Protein 3DHX (pdb70)

Radius of gyration: 16.38 Å; Cα contacts (8 Å, |Δi|>4): 434; chains: 2; bounding box: 29×50×35 Å

Sequence (198 aa):
LDIPEDYQERLQAEPFTDCVPMLRLEFTGQSVDAPLLSETARRFNVNNNIISAQMDYAGGVKFGIMLTEMHGTQQDTQAAIAWLQEHHVKVEVLGYVLELDIPEDYQERLQAEPFTDCVPMLRLEFTGQSVDAPLLSETARRFNVNNNIISAQMDYAGGVKFGIMLTEMHGTQQDTQAAIAWLQEHHVKVEVLGYVLE

B-factor: mean 18.13, std 19.92, range [2.0, 500.0]

Nearest PDB structures (foldseek):
  3dhx-assembly1_B  TM=9.959E-01  e=7.247E-18  Escherichia coli K-12
  6cvl-assembly1_D  TM=9.714E-01  e=2.226E-15  Escherichia coli K-12
  6cvl-assembly1_C  TM=9.713E-01  e=2.972E-15  Escherichia coli K-12
  3tuj-assembly1_C  TM=9.659E-01  e=2.972E-15  Escherichia coli K-12
  2qrr-assembly1_A  TM=9.451E-01  e=3.111E-11  Vibrio parahaemolyticus RIMD 2210633

CATH classification: 3.30.70.260

Secondary structure (DSSP, 8-state):
--S-HHHHHH-BSS--TTEEEEEEEEEEEE-TT--HHHHHHHHS--EEEEEEEEEEEETTEEEEEEEEEEES-HHHHHHHHHHHHHTT-EEEEEEEEE-/--S-HHHHHH-BSS--TTEEEEEEEEEEEEETT--HHHHHHHHS--EEEEEEEEEEEETTEEEEEEEEEEES-HHHHHHHHHHHHHTT-EEEEEEEEE-

GO terms:
  GO:0048473 D-methionine transmembrane transport (P, IMP)
  GO:0033232 ABC-type D-methionine transporter activity (F, EXP)
  GO:0005515 protein binding (F, IPI)
  GO:0042626 ATPase-coupled transmembrane transporter activity (F, IDA)
  GO:0055052 ATP-binding cassette (ABC) transporter complex, substrate-binding subunit-containing (C, IDA)
  GO:0015191 L-methionine transmembrane transporter activity (F, IDA)
  GO:0005524 ATP binding (F, IDA)
  GO:0016887 ATP hydrolysis activity (F, IDA)
  GO:0033232 ABC-type D-methionine transporter activity (F, IDA)
  GO:0016020 membrane (C, IDA)
  GO:1903692 methionine import across plasma membrane (P, IDA)

InterPro domains:
  IPR003439 ABC transporter-like, ATP-binding domain [PF00005] (21-169)
  IPR003439 ABC transporter-like, ATP-binding domain [PS50893] (2-241)
  IPR003593 AAA+ ATPase domain [SM00382] (30-218)
  IPR012692 ABC transporter, methionine import, ATP-binding protein MetN, proteobacteria [TIGR02314] (1-343)
  IPR017871 ABC transporter-like, conserved site [PS00211] (141-155)
  IPR018449 NIL domain [PF09383] (268-339)
  IPR018449 NIL domain [SM00930] (265-340)
  IPR027417 P-loop containing nucleoside triphosphate hydrolase [G3DSA:3.40.50.300] (1-232)
  IPR027417 P-loop containing nucleoside triphosphate hydrolase [SSF52540] (1-240)
  IPR041701 Methionine import ATP-binding protein MetN, ATP-binding domain [cd03258] (1-233)
  IPR045865 ACT-like domain [SSF55021] (248-343)
  IPR050086 Methionine import ATP-binding protein MetN-like [PTHR43166] (1-253)

Organism: Escherichia coli (strain K12) (NCBI:txid83333)

Structure (mmCIF, N/CA/C/O backbone):
data_3DHX
#
_entry.id   3DHX
#
_cell.length_a   53.277
_cell.length_b   53.277
_cell.length_c   150.495
_cell.angle_alpha   90.00
_cell.angle_beta   90.00
_cell.angle_gamma   120.00
#
_symmetry.space_group_name_H-M   'P 31 2 1'
#
loop_
_entity.id
_entity.type
_entity.pdbx_description
1 polymer 'Methionine import ATP-binding protein metN'
2 non-polymer 'IODIDE ION'
3 water water
#
loop_
_atom_site.group_PDB
_atom_site.id
_atom_site.type_symbol
_atom_site.label_atom_id
_atom_site.label_alt_id
_atom_site.label_comp_id
_atom_site.label_asym_id
_atom_site.label_entity_id
_atom_site.label_seq_id
_atom_site.pdbx_PDB_ins_code
_atom_site.Cartn_x
_atom_site.Cartn_y
_atom_site.Cartn_z
_atom_site.occupancy
_atom_site.B_iso_or_equiv
_atom_site.auth_seq_id
_atom_site.auth_comp_id
_atom_site.auth_asym_id
_atom_site.auth_atom_id
_atom_site.pdbx_PDB_model_num
ATOM 1 N N . LEU A 1 2 ? 36.912 -16.249 6.510 1.00 42.14 2 LEU A N 1
ATOM 2 C CA . LEU A 1 2 ? 35.562 -15.807 7.052 1.00 41.54 2 LEU A CA 1
ATOM 3 C C . LEU A 1 2 ? 35.480 -14.376 7.513 1.00 40.75 2 LEU A C 1
ATOM 4 O O . LEU A 1 2 ? 34.643 -13.657 7.006 1.00 42.12 2 LEU A O 1
ATOM 9 N N . ASP A 1 3 ? 36.359 -13.942 8.422 1.00 39.87 3 ASP A N 1
ATOM 10 C CA . ASP A 1 3 ? 36.295 -12.579 9.076 1.00 37.65 3 ASP A CA 1
ATOM 11 C C . ASP A 1 3 ? 34.877 -12.202 9.522 1.00 34.17 3 ASP A C 1
ATOM 12 O O . ASP A 1 3 ? 34.357 -11.061 9.376 1.00 34.98 3 ASP A O 1
ATOM 17 N N . ILE A 1 4 ? 34.253 -13.228 10.053 1.00 29.15 4 ILE A N 1
ATOM 18 C CA . ILE A 1 4 ? 33.196 -13.052 11.005 1.00 24.20 4 ILE A CA 1
ATOM 19 C C . ILE A 1 4 ? 33.711 -13.575 12.381 1.00 22.41 4 ILE A C 1
ATOM 20 O O . ILE A 1 4 ? 34.673 -14.368 12.422 1.00 21.18 4 ILE A O 1
ATOM 25 N N . PRO A 1 5 ? 33.040 -13.183 13.491 1.00 21.25 5 PRO A N 1
ATOM 26 C CA . PRO A 1 5 ? 33.466 -13.673 14.818 1.00 20.54 5 PRO A CA 1
ATOM 27 C C . PRO A 1 5 ? 33.463 -15.195 14.844 1.00 19.91 5 PRO A C 1
ATOM 28 O O . PRO A 1 5 ? 32.571 -15.822 14.267 1.00 18.58 5 PRO A O 1
ATOM 32 N N . GLU A 1 6 ? 34.432 -15.765 15.569 1.00 20.05 6 GLU A N 1
ATOM 33 C CA . GLU A 1 6 ? 34.520 -17.225 15.733 1.00 19.57 6 GLU A CA 1
ATOM 34 C C . GLU A 1 6 ? 33.272 -17.800 16.311 1.00 18.63 6 GLU A C 1
ATOM 35 O O . GLU A 1 6 ? 32.942 -18.935 16.016 1.00 18.37 6 GLU A O 1
ATOM 41 N N . ASP A 1 7 ? 32.563 -17.036 17.153 1.00 17.50 7 ASP A N 1
ATOM 42 C CA . ASP A 1 7 ? 31.289 -17.512 17.743 1.00 16.43 7 ASP A CA 1
ATOM 43 C C . ASP A 1 7 ? 30.293 -17.812 16.645 1.00 16.32 7 ASP A C 1
ATOM 44 O O . ASP A 1 7 ? 29.479 -18.730 16.749 1.00 17.61 7 ASP A O 1
ATOM 49 N N . TYR A 1 8 ? 30.287 -16.947 15.628 1.00 15.93 8 TYR A N 1
ATOM 50 C CA . TYR A 1 8 ? 29.404 -17.153 14.485 1.00 15.51 8 TYR A CA 1
ATOM 51 C C . TYR A 1 8 ? 29.973 -18.235 13.523 1.00 14.82 8 TYR A C 1
ATOM 52 O O . TYR A 1 8 ? 29.222 -19.062 13.035 1.00 12.56 8 TYR 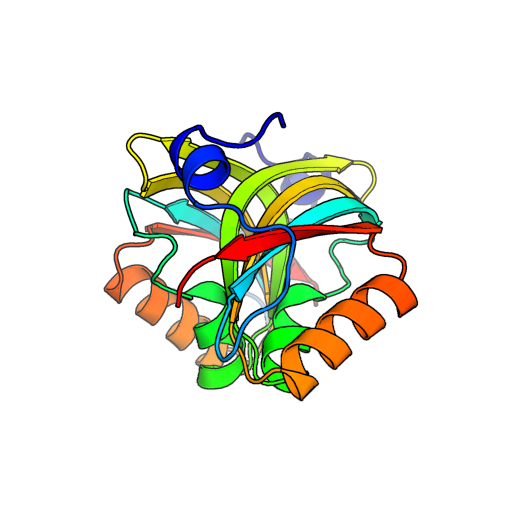A O 1
ATOM 61 N N . GLN A 1 9 ? 31.289 -18.219 13.270 1.00 16.68 9 GLN A N 1
ATOM 62 C CA . GLN A 1 9 ? 31.895 -19.297 12.495 1.00 19.17 9 GLN A CA 1
ATOM 63 C C . GLN A 1 9 ? 31.412 -20.637 13.053 1.00 20.29 9 GLN A C 1
ATOM 64 O O . GLN A 1 9 ? 31.062 -21.535 12.316 1.00 19.91 9 GLN A O 1
ATOM 70 N N . GLU A 1 10 ? 31.342 -20.732 14.373 1.00 21.33 10 GLU A N 1
ATOM 71 C CA . GLU A 1 10 ? 30.979 -21.962 15.041 1.00 24.76 10 GLU A CA 1
ATOM 72 C C . GLU A 1 10 ? 29.464 -22.366 14.904 1.00 24.41 10 GLU A C 1
ATOM 73 O O . GLU A 1 10 ? 29.140 -23.543 14.805 1.00 24.99 10 GLU A O 1
ATOM 79 N N . ARG A 1 11 ? 28.545 -21.406 14.903 1.00 24.16 11 ARG A N 1
ATOM 80 C CA . ARG A 1 11 ? 27.104 -21.757 14.941 1.00 24.08 11 ARG A CA 1
ATOM 81 C C . ARG A 1 11 ? 26.418 -21.641 13.584 1.00 22.18 11 ARG A C 1
ATOM 82 O O . ARG A 1 11 ? 25.320 -22.132 13.382 1.00 20.85 11 ARG A O 1
ATOM 90 N N . LEU A 1 12 ? 27.106 -21.000 12.650 1.00 20.94 12 LEU A N 1
ATOM 91 C CA . LEU A 1 12 ? 26.572 -20.779 11.324 1.00 20.42 12 LEU A CA 1
ATOM 92 C C . LEU A 1 12 ? 26.384 -22.111 10.610 1.00 20.58 12 LEU A C 1
ATOM 93 O O . LEU A 1 12 ? 27.223 -23.013 10.687 1.00 21.19 12 LEU A O 1
ATOM 98 N N . GLN A 1 13 ? 25.247 -22.221 9.961 1.00 18.79 13 GLN A N 1
ATOM 99 C CA . GLN A 1 13 ? 24.888 -23.385 9.232 1.00 18.34 13 GLN A CA 1
ATOM 100 C C . GLN A 1 13 ? 24.509 -22.896 7.829 1.00 16.60 13 GLN A C 1
ATOM 101 O O . GLN A 1 13 ? 23.710 -21.919 7.697 1.00 15.08 13 GLN A O 1
ATOM 107 N N . ALA A 1 14 ? 25.050 -23.527 6.782 1.00 15.74 14 ALA A N 1
ATOM 108 C CA . ALA A 1 14 ? 24.713 -23.146 5.392 1.00 15.58 14 ALA A CA 1
ATOM 109 C C . ALA A 1 14 ? 23.231 -23.432 5.047 1.00 15.21 14 ALA A C 1
ATOM 110 O O . ALA A 1 14 ? 22.520 -22.674 4.334 1.00 14.76 14 ALA A O 1
ATOM 112 N N . GLU A 1 15 ? 22.722 -24.530 5.562 1.00 14.97 15 GLU A N 1
ATOM 113 C CA . GLU A 1 15 ? 21.406 -24.955 5.094 1.00 14.76 15 GLU A CA 1
ATOM 114 C C . GLU A 1 15 ? 20.331 -24.330 5.957 1.00 15.00 15 GLU A C 1
ATOM 115 O O . GLU A 1 15 ? 20.481 -24.262 7.161 1.00 14.11 15 GLU A O 1
ATOM 121 N N . PRO A 1 16 ? 19.269 -23.808 5.363 1.00 17.05 16 PRO A N 1
ATOM 122 C CA . PRO A 1 16 ? 18.205 -23.291 6.249 1.00 18.17 16 PRO A CA 1
ATOM 123 C C . PRO A 1 16 ? 17.557 -24.418 7.080 1.00 20.29 16 PRO A C 1
ATOM 124 O O . PRO A 1 16 ? 17.730 -25.576 6.754 1.00 17.75 16 PRO A O 1
ATOM 128 N N . PHE A 1 17 ? 16.795 -24.053 8.114 1.00 22.86 17 PHE A N 1
ATOM 129 C CA . PHE A 1 17 ? 16.134 -25.005 9.018 1.00 26.19 17 PHE A CA 1
ATOM 130 C C . PHE A 1 17 ? 15.015 -24.226 9.747 1.00 28.11 17 PHE A C 1
ATOM 131 O O . PHE A 1 17 ? 15.209 -23.053 10.048 1.00 28.97 17 PHE A O 1
ATOM 139 N N . THR A 1 18 ? 13.831 -24.809 9.965 1.00 29.80 18 THR A N 1
ATOM 140 C CA . THR A 1 18 ? 12.673 -24.025 10.525 1.00 30.52 18 THR A CA 1
ATOM 141 C C . THR A 1 18 ? 13.011 -23.130 11.756 1.00 29.17 18 THR A C 1
ATOM 142 O O . THR A 1 18 ? 13.741 -23.513 12.666 1.00 25.86 18 THR A O 1
ATOM 146 N N . ASP A 1 19 ? 12.428 -21.935 11.715 1.00 30.41 19 ASP A N 1
ATOM 147 C CA . ASP A 1 19 ? 12.760 -20.790 12.569 1.00 29.82 19 ASP A CA 1
ATOM 148 C C . ASP A 1 19 ? 14.266 -20.541 12.761 1.00 28.19 19 ASP A C 1
ATOM 149 O O . ASP A 1 19 ? 14.715 -20.212 13.854 1.00 28.36 19 ASP A O 1
ATOM 154 N N . CYS A 1 20 ? 15.050 -20.736 11.686 1.00 24.56 20 CYS A N 1
ATOM 155 C CA . CYS A 1 20 ? 16.429 -20.283 11.676 1.00 21.85 20 CYS A CA 1
ATOM 156 C C . CYS A 1 20 ? 16.366 -18.779 11.516 1.00 18.72 20 CYS A C 1
ATOM 157 O O . CYS A 1 20 ? 15.326 -18.229 11.216 1.00 17.30 20 CYS A O 1
ATOM 160 N N . VAL A 1 21 ? 17.494 -18.130 11.727 1.00 16.96 21 VAL A N 1
ATOM 161 C CA . VAL A 1 21 ? 17.612 -16.757 11.445 1.00 15.75 21 VAL A CA 1
ATOM 162 C C . VAL A 1 21 ? 18.870 -16.537 10.596 1.00 13.76 21 VAL A C 1
ATOM 163 O O . VAL A 1 21 ? 19.946 -17.104 10.894 1.00 12.71 21 VAL A O 1
ATOM 167 N N . PRO A 1 22 ? 18.732 -15.753 9.492 1.00 12.32 22 PRO A N 1
ATOM 168 C CA . PRO A 1 22 ? 19.880 -15.442 8.691 1.00 10.51 22 PRO A CA 1
ATOM 169 C C . PRO A 1 22 ? 20.789 -14.444 9.350 1.00 10.98 22 PRO A C 1
ATOM 170 O O . PRO A 1 22 ? 20.310 -13.484 9.985 1.00 9.49 22 PRO A O 1
ATOM 174 N N . MET A 1 23 ? 22.078 -14.762 9.278 1.00 9.76 23 MET A N 1
ATOM 175 C CA . MET A 1 23 ? 23.148 -13.857 9.562 1.00 11.41 23 MET A CA 1
ATOM 176 C C . MET A 1 23 ? 23.534 -13.133 8.235 1.00 10.59 23 MET A C 1
ATOM 177 O O . MET A 1 23 ? 23.825 -13.822 7.240 1.00 10.55 23 MET A O 1
ATOM 182 N N . LEU A 1 24 ? 23.499 -11.780 8.203 1.00 8.17 24 LEU A N 1
ATOM 183 C CA . LEU A 1 24 ? 23.713 -11.085 6.945 1.00 7.95 24 LEU A CA 1
ATOM 184 C C . LEU A 1 24 ? 25.006 -10.340 6.973 1.00 8.78 24 LEU A C 1
ATOM 185 O O . LEU A 1 24 ? 25.400 -9.791 8.036 1.00 8.49 24 LEU A O 1
ATOM 190 N N . ARG A 1 25 ? 25.630 -10.247 5.816 1.00 6.89 25 ARG A N 1
ATOM 191 C CA . ARG A 1 25 ? 26.588 -9.175 5.637 1.00 7.71 25 ARG A CA 1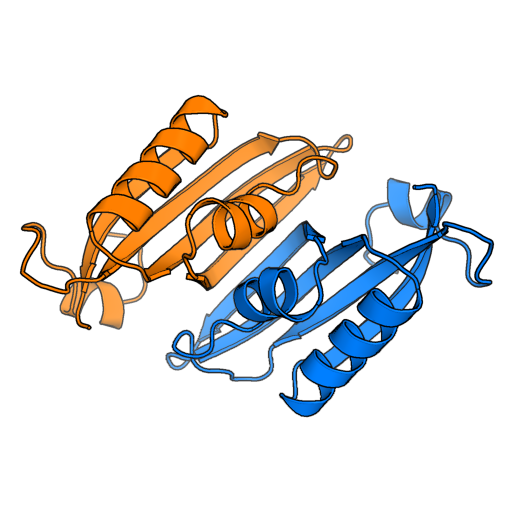
ATOM 192 C C . ARG A 1 25 ? 25.956 -8.124 4.747 1.00 7.71 25 ARG A C 1
ATOM 193 O O . ARG A 1 25 ? 25.563 -8.397 3.609 1.00 8.08 25 ARG A O 1
ATOM 201 N N . LEU A 1 26 ? 25.878 -6.907 5.266 1.00 7.61 26 LEU A N 1
ATOM 202 C CA . LEU A 1 26 ? 25.303 -5.770 4.525 1.00 8.20 26 LEU A CA 1
ATOM 203 C C . LEU A 1 26 ? 26.444 -4.898 4.044 1.00 9.01 26 LEU A C 1
ATOM 204 O O . LEU A 1 26 ? 27.405 -4.632 4.841 1.00 9.96 26 LEU A O 1
ATOM 209 N N . GLU A 1 27 ? 26.374 -4.463 2.794 1.00 8.60 27 GLU A N 1
ATOM 210 C CA . GLU A 1 27 ? 27.339 -3.496 2.314 1.00 11.57 27 GLU A CA 1
ATOM 211 C C . GLU A 1 27 ? 26.678 -2.254 1.718 1.00 12.02 27 GLU A C 1
ATOM 212 O O . GLU A 1 27 ? 25.879 -2.329 0.787 1.00 11.17 27 GLU A O 1
ATOM 218 N N . PHE A 1 28 ? 27.004 -1.099 2.290 1.00 12.45 28 PHE A N 1
ATOM 219 C CA . PHE A 1 28 ? 26.478 0.178 1.761 1.00 12.65 28 PHE A CA 1
ATOM 220 C C . PHE A 1 28 ? 27.419 0.688 0.699 1.00 11.43 28 PHE A C 1
ATOM 221 O O . PHE A 1 28 ? 28.612 0.494 0.791 1.00 9.29 28 PHE A O 1
ATOM 229 N N . THR A 1 29 ? 26.877 1.240 -0.363 1.00 11.63 29 THR A N 1
ATOM 230 C CA . THR A 1 29 ? 27.790 1.474 -1.523 1.00 12.14 29 THR A CA 1
ATOM 231 C C . THR A 1 29 ? 27.648 2.944 -1.934 1.00 12.85 29 THR A C 1
ATOM 232 O O . THR A 1 29 ? 27.672 3.258 -3.138 1.00 10.29 29 THR A O 1
ATOM 236 N N . GLY A 1 30 ? 27.373 3.851 -0.975 1.00 11.78 30 GLY A N 1
ATOM 237 C CA . GLY A 1 30 ? 27.176 5.246 -1.426 1.00 10.13 30 GLY A CA 1
ATOM 238 C C . GLY A 1 30 ? 25.820 5.809 -1.213 1.00 10.10 30 GLY A C 1
ATOM 239 O O . GLY A 1 30 ? 25.511 6.869 -1.744 1.00 9.68 30 GLY A O 1
ATOM 240 N N . GLN A 1 31 ? 24.989 5.139 -0.396 1.00 10.63 31 GLN A N 1
ATOM 241 C CA . GLN A 1 31 ? 23.689 5.724 -0.072 1.00 10.33 31 GLN A CA 1
ATOM 242 C C . GLN A 1 31 ? 23.834 7.032 0.699 1.00 9.40 31 GLN A C 1
ATOM 243 O O . GLN A 1 31 ? 24.776 7.167 1.435 1.00 9.29 31 GLN A O 1
ATOM 249 N N . SER A 1 32 ? 22.892 7.974 0.542 1.00 10.09 32 SER A N 1
ATOM 250 C CA . SER A 1 32 ? 22.814 9.138 1.450 1.00 11.71 32 SER A CA 1
ATOM 251 C C . SER A 1 32 ? 22.297 8.723 2.824 1.00 11.49 32 SER A C 1
ATOM 252 O O . SER A 1 32 ? 21.526 7.770 2.925 1.00 9.69 32 SER A O 1
ATOM 255 N N . VAL A 1 33 ? 22.704 9.440 3.880 1.00 12.92 33 VAL A N 1
ATOM 256 C CA . VAL A 1 33 ? 22.135 9.165 5.198 1.00 12.71 33 VAL A CA 1
ATOM 257 C C . VAL A 1 33 ? 20.676 9.544 5.169 1.00 13.89 33 VAL A C 1
ATOM 258 O O . VAL A 1 33 ? 19.902 9.072 5.999 1.00 13.22 33 VAL A O 1
ATOM 262 N N . ASP A 1 34 ? 20.284 10.347 4.174 1.00 13.53 34 ASP A N 1
ATOM 263 C CA . ASP A 1 34 ? 18.914 10.763 4.035 1.00 14.40 34 ASP A CA 1
ATOM 264 C 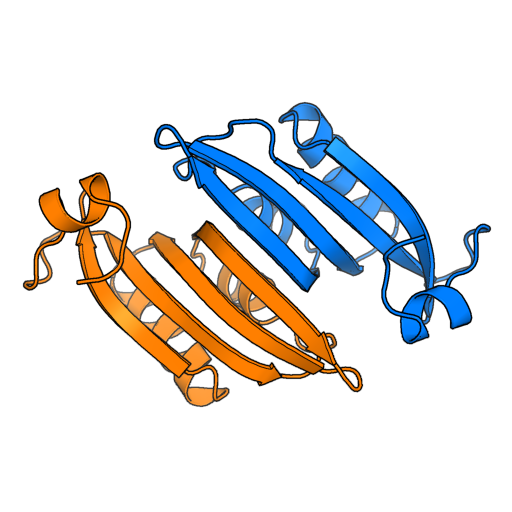C . ASP A 1 34 ? 17.936 9.507 3.710 1.00 13.51 34 ASP A C 1
ATOM 265 O O . ASP A 1 34 ? 16.730 9.575 3.872 1.00 14.14 34 ASP A O 1
ATOM 270 N N . ALA A 1 35 ? 18.469 8.345 3.306 1.00 11.13 35 ALA A N 1
ATOM 271 C CA . ALA A 1 35 ? 17.659 7.096 3.133 1.00 11.39 35 ALA A CA 1
ATOM 272 C C . ALA A 1 35 ? 17.618 6.204 4.389 1.00 9.79 35 ALA A C 1
ATOM 273 O O . ALA A 1 35 ? 18.621 5.561 4.720 1.00 9.51 35 ALA A O 1
ATOM 275 N N . PRO A 1 36 ? 16.469 6.117 5.043 1.00 9.18 36 PRO A N 1
ATOM 276 C CA . PRO A 1 36 ? 16.379 5.396 6.340 1.00 9.68 36 PRO A CA 1
ATOM 277 C C . PRO A 1 36 ? 16.053 3.905 6.118 1.00 9.83 36 PRO A C 1
ATOM 278 O O . PRO A 1 36 ? 14.975 3.438 6.578 1.00 8.37 36 PRO A O 1
ATOM 282 N N . LEU A 1 37 ? 16.964 3.194 5.458 1.00 8.79 37 LEU A N 1
ATOM 283 C CA . LEU A 1 37 ? 16.666 1.866 4.912 1.00 9.18 37 LEU A CA 1
ATOM 284 C C . LEU A 1 37 ? 16.444 0.812 5.978 1.00 9.60 37 LEU A C 1
ATOM 285 O O . LEU A 1 37 ? 15.481 0.139 5.876 1.00 11.12 37 LEU A O 1
ATOM 290 N N . LEU A 1 38 ? 17.321 0.667 6.992 1.00 8.52 38 LEU A N 1
ATOM 291 C CA . LEU A 1 38 ? 17.024 -0.328 8.050 1.00 8.00 38 LEU A CA 1
ATOM 292 C C . LEU A 1 38 ? 15.790 0.033 8.889 1.00 8.56 38 LEU A C 1
ATOM 293 O O . LEU A 1 38 ? 15.038 -0.889 9.269 1.00 9.01 38 LEU A O 1
ATOM 298 N N . SER A 1 39 ? 15.575 1.335 9.203 1.00 6.59 39 SER A N 1
ATOM 299 C CA . SER A 1 39 ? 14.385 1.720 10.010 1.00 6.95 39 SER A CA 1
ATOM 300 C C . SER A 1 39 ? 13.085 1.489 9.236 1.00 7.58 39 SER A C 1
ATOM 301 O O . SER A 1 39 ? 12.109 1.064 9.793 1.00 8.54 39 SER A O 1
ATOM 304 N N . GLU A 1 40 ? 13.081 1.793 7.959 1.00 7.76 40 GLU A N 1
ATOM 305 C CA . GLU A 1 40 ? 11.964 1.455 7.082 1.00 9.17 40 GLU A CA 1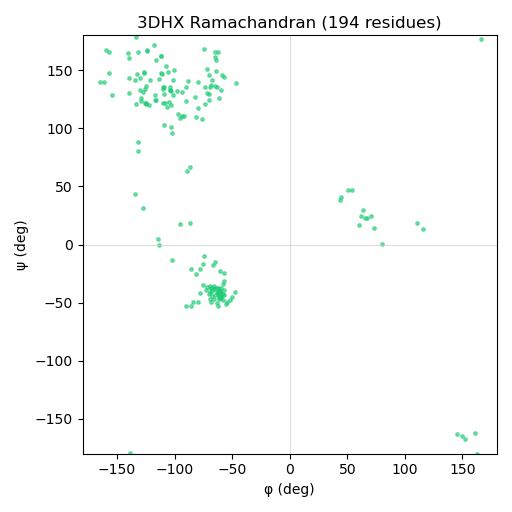
ATOM 306 C C . GLU A 1 40 ? 11.677 -0.040 7.005 1.00 8.89 40 GLU A C 1
ATOM 307 O O . GLU A 1 40 ? 10.511 -0.413 7.089 1.00 10.34 40 GLU A O 1
ATOM 313 N N . THR A 1 41 ? 12.703 -0.915 6.871 1.00 8.63 41 THR A N 1
ATOM 314 C CA . THR A 1 41 ? 12.418 -2.383 6.865 1.00 9.74 41 THR A CA 1
ATOM 315 C C . THR A 1 41 ? 11.805 -2.889 8.154 1.00 9.50 41 THR A C 1
ATOM 316 O O . THR A 1 41 ? 10.973 -3.808 8.148 1.00 10.74 41 THR A O 1
ATOM 320 N N . ALA A 1 42 ? 12.241 -2.353 9.281 1.00 9.34 42 ALA A N 1
ATOM 321 C CA . ALA A 1 42 ? 11.630 -2.713 10.574 1.00 10.46 42 ALA A CA 1
ATOM 322 C C . ALA A 1 42 ? 10.116 -2.467 10.666 1.00 9.91 42 ALA A C 1
ATOM 323 O O . ALA A 1 42 ? 9.402 -3.270 11.240 1.00 11.26 42 ALA A O 1
ATOM 325 N N . ARG A 1 43 ? 9.617 -1.366 10.103 1.00 11.64 43 ARG A N 1
ATOM 326 C CA . ARG A 1 43 ? 8.161 -1.083 10.108 1.00 13.34 43 ARG A CA 1
ATOM 327 C C . ARG A 1 43 ? 7.443 -1.799 8.954 1.00 14.00 43 ARG A C 1
ATOM 328 O O . ARG A 1 43 ? 6.421 -2.479 9.136 1.00 15.04 43 ARG A O 1
ATOM 336 N N . ARG A 1 44 ? 8.002 -1.632 7.761 1.00 14.00 44 ARG A N 1
ATOM 337 C CA . ARG A 1 44 ? 7.440 -2.149 6.521 1.00 15.25 44 ARG A CA 1
ATOM 338 C C . ARG A 1 44 ? 7.378 -3.682 6.545 1.00 13.62 44 ARG A C 1
ATOM 339 O O . ARG A 1 44 ? 6.378 -4.297 6.155 1.00 11.22 44 ARG A O 1
ATOM 347 N N . PHE A 1 45 ? 8.412 -4.307 7.071 1.00 11.47 45 PHE A N 1
ATOM 348 C CA . PHE A 1 45 ? 8.458 -5.746 6.980 1.00 10.79 45 PHE A CA 1
ATOM 349 C C . PHE A 1 45 ? 8.344 -6.429 8.310 1.00 10.44 45 PHE A C 1
ATOM 350 O O . PHE A 1 45 ? 8.410 -7.690 8.389 1.00 11.27 45 PHE A O 1
ATOM 358 N N . ASN A 1 46 ? 8.221 -5.633 9.366 1.00 11.50 46 ASN A N 1
ATOM 359 C CA . ASN A 1 46 ? 8.103 -6.180 10.746 1.00 11.12 46 ASN A CA 1
ATOM 360 C C . ASN A 1 46 ? 9.253 -7.119 11.059 1.00 11.03 46 ASN A C 1
ATOM 361 O O . ASN A 1 46 ? 9.059 -8.191 11.651 1.00 9.95 46 ASN A O 1
ATOM 366 N N . VAL A 1 47 ? 10.477 -6.661 10.734 1.00 9.16 47 VAL A N 1
ATOM 367 C CA . VAL A 1 47 ? 11.676 -7.388 11.067 1.00 8.56 47 VAL A CA 1
ATOM 368 C C . VAL A 1 47 ? 12.538 -6.584 12.044 1.00 9.28 47 VAL A C 1
ATOM 369 O O . VAL A 1 47 ? 12.410 -5.370 12.174 1.00 8.68 47 VAL A O 1
ATOM 373 N N . ASN A 1 48 ? 13.392 -7.308 12.725 1.00 7.78 48 ASN A N 1
ATOM 374 C CA . ASN A 1 48 ? 14.392 -6.693 13.523 1.00 8.29 48 ASN A CA 1
ATOM 375 C C . ASN A 1 48 ? 15.724 -6.949 12.849 1.00 8.44 48 ASN A C 1
ATOM 376 O O . ASN A 1 48 ? 16.054 -8.082 12.408 1.00 8.49 48 ASN A O 1
ATOM 381 N N . ASN A 1 49 ? 16.506 -5.884 12.801 1.00 8.08 49 ASN A N 1
ATOM 382 C CA . ASN A 1 49 ? 17.845 -5.940 12.279 1.00 7.75 49 ASN A CA 1
ATOM 383 C C . ASN A 1 49 ? 18.768 -5.779 13.488 1.00 9.19 49 ASN A C 1
ATOM 384 O O . ASN A 1 49 ? 18.980 -4.651 13.988 1.00 7.79 49 ASN A O 1
ATOM 389 N N . ASN A 1 50 ? 19.346 -6.910 13.936 1.00 8.91 50 ASN A N 1
ATOM 390 C CA . ASN A 1 50 ? 20.128 -6.930 15.168 1.00 9.30 50 ASN A CA 1
ATOM 391 C C . ASN A 1 50 ? 21.559 -6.750 14.800 1.00 7.75 50 ASN A C 1
ATOM 392 O O . ASN A 1 50 ? 22.102 -7.641 14.225 1.00 7.12 50 ASN A O 1
ATOM 397 N N . ILE A 1 51 ? 22.169 -5.600 15.095 1.00 7.33 51 ILE A N 1
ATOM 398 C CA . ILE A 1 51 ? 23.539 -5.361 14.705 1.00 7.04 51 ILE A CA 1
ATOM 399 C C . ILE A 1 51 ? 24.565 -6.226 15.506 1.00 8.93 51 ILE A C 1
ATOM 400 O O . ILE A 1 51 ? 24.591 -6.193 16.739 1.00 8.90 51 ILE A O 1
ATOM 405 N N . ILE A 1 52 ? 25.394 -6.987 14.789 1.00 8.24 52 ILE A N 1
ATOM 406 C CA . ILE A 1 52 ? 26.473 -7.718 15.374 1.00 7.96 52 ILE A CA 1
ATOM 407 C C . ILE A 1 52 ? 27.753 -6.844 15.520 1.00 6.47 52 ILE A C 1
ATOM 408 O O . ILE A 1 52 ? 28.346 -6.734 16.649 1.00 7.33 52 ILE A O 1
ATOM 413 N N . SER A 1 53 ? 28.148 -6.247 14.413 1.00 5.05 53 SER A N 1
ATOM 414 C CA . SER A 1 53 ? 29.317 -5.381 14.301 1.00 6.57 53 SER A CA 1
ATOM 415 C C . SER A 1 53 ? 29.139 -4.482 13.116 1.00 7.35 53 SER A C 1
ATOM 416 O O . SER A 1 53 ? 28.302 -4.767 12.232 1.00 5.48 53 SER A O 1
ATOM 419 N N . ALA A 1 54 ? 29.960 -3.433 13.021 1.00 8.25 54 ALA A N 1
ATOM 420 C CA . ALA A 1 54 ? 29.894 -2.595 11.846 1.00 9.28 54 ALA A CA 1
ATOM 421 C C . ALA A 1 54 ? 31.197 -1.855 11.643 1.00 11.08 54 ALA A C 1
ATOM 422 O O . ALA A 1 54 ? 31.847 -1.473 12.614 1.00 11.25 54 ALA A O 1
ATOM 424 N N . GLN A 1 55 ? 31.529 -1.621 10.380 1.00 10.45 55 GLN A N 1
ATOM 425 C CA . GLN A 1 55 ? 32.575 -0.715 10.009 1.00 11.77 55 GLN A CA 1
ATOM 426 C C . GLN A 1 55 ? 31.979 0.149 8.942 1.00 11.11 55 GLN A C 1
ATOM 427 O O . GLN A 1 55 ? 32.119 -0.105 7.716 1.00 10.21 55 GLN A O 1
ATOM 433 N N . MET A 1 56 ? 31.214 1.144 9.395 1.00 10.21 56 MET A N 1
ATOM 434 C CA . MET A 1 56 ? 30.518 1.974 8.454 1.00 9.14 56 MET A CA 1
ATOM 435 C C . MET A 1 56 ? 31.183 3.360 8.378 1.00 9.62 56 MET A C 1
ATOM 436 O O . MET A 1 56 ? 31.190 4.120 9.379 1.00 8.23 56 MET A O 1
ATOM 441 N N . ASP A 1 57 ? 31.690 3.703 7.189 1.00 9.62 57 ASP A N 1
ATOM 442 C CA . ASP A 1 57 ? 32.363 5.014 6.981 1.00 9.11 57 ASP A CA 1
ATOM 443 C C . ASP A 1 57 ? 31.507 6.039 6.298 1.00 8.45 57 ASP A C 1
ATOM 444 O O . ASP A 1 57 ? 30.729 5.713 5.385 1.00 8.22 57 ASP A O 1
ATOM 449 N N . TYR A 1 58 ? 31.640 7.284 6.747 1.00 7.60 58 TYR A N 1
ATOM 450 C CA . TYR A 1 58 ? 30.957 8.433 6.120 1.00 9.32 58 TYR A CA 1
ATOM 451 C C . TYR A 1 58 ? 32.013 9.126 5.301 1.00 9.52 58 TYR A C 1
ATOM 452 O O . TYR A 1 58 ? 32.845 9.882 5.824 1.00 9.90 58 TYR A O 1
ATOM 461 N N . ALA A 1 59 ? 32.033 8.797 4.031 1.00 9.14 59 ALA A N 1
ATOM 462 C CA . ALA A 1 59 ? 33.099 9.243 3.159 1.00 9.75 59 ALA A CA 1
ATOM 463 C C . ALA A 1 59 ? 32.489 9.951 1.956 1.00 9.91 59 ALA A C 1
ATOM 464 O O . ALA A 1 59 ? 31.493 9.470 1.370 1.00 10.38 59 ALA A O 1
ATOM 466 N N . GLY A 1 60 ? 33.036 11.112 1.600 1.00 8.16 60 GLY A N 1
ATOM 467 C CA . GLY A 1 60 ? 32.442 11.895 0.503 1.00 8.06 60 GLY A CA 1
ATOM 468 C C . GLY A 1 60 ? 30.994 12.324 0.834 1.00 7.01 60 GLY A C 1
ATOM 469 O O . GLY A 1 60 ? 30.169 12.509 -0.045 1.00 7.78 60 GLY A O 1
ATOM 470 N N . GLY A 1 61 ? 30.665 12.418 2.108 1.00 5.95 61 GLY A N 1
ATOM 471 C CA . GLY A 1 61 ? 29.297 12.798 2.498 1.00 7.28 61 GLY A CA 1
ATOM 472 C C . GLY A 1 61 ? 28.222 11.739 2.295 1.00 7.67 61 GLY A C 1
ATOM 473 O O . GLY A 1 61 ? 27.014 12.046 2.334 1.00 8.22 61 GLY A O 1
ATOM 474 N N . VAL A 1 62 ? 28.650 10.491 2.062 1.00 8.29 62 VAL A N 1
ATOM 475 C CA . VAL A 1 62 ? 27.735 9.359 1.863 1.00 7.77 62 VAL A CA 1
ATOM 476 C C . VAL A 1 62 ? 28.261 8.118 2.582 1.00 7.69 62 VAL A C 1
ATOM 477 O O . VAL A 1 62 ? 29.296 8.155 3.205 1.00 7.71 62 VAL A O 1
ATOM 481 N N . LYS A 1 63 ? 27.549 7.011 2.478 1.00 8.26 63 LYS A N 1
ATOM 482 C CA . LYS A 1 63 ? 27.853 5.812 3.296 1.00 9.20 63 LYS A CA 1
ATOM 483 C C . LYS A 1 63 ? 28.458 4.671 2.505 1.00 9.45 63 LYS A C 1
ATOM 484 O O . LYS A 1 63 ? 27.820 4.122 1.588 1.00 10.80 63 LYS A O 1
ATOM 490 N N . PHE A 1 64 ? 29.640 4.267 2.920 1.00 10.32 64 PHE A N 1
ATOM 491 C CA . PHE A 1 64 ? 30.362 3.166 2.352 1.00 12.28 64 PHE A CA 1
ATOM 492 C C . PHE A 1 64 ? 30.851 2.353 3.530 1.00 11.67 64 PHE A C 1
ATOM 493 O O . PHE A 1 64 ? 31.606 2.836 4.345 1.00 10.93 64 PHE A O 1
ATOM 501 N N . GLY A 1 65 ? 30.459 1.092 3.586 1.00 11.27 65 GLY A N 1
ATOM 502 C CA . GLY A 1 65 ? 31.076 0.188 4.538 1.00 10.77 65 GLY A CA 1
ATOM 503 C C . GLY A 1 65 ? 30.216 -1.044 4.784 1.00 11.21 65 GLY A C 1
ATOM 504 O O . GLY A 1 65 ? 29.296 -1.354 3.987 1.00 9.95 65 GLY A O 1
ATOM 505 N N . ILE A 1 66 ? 30.513 -1.739 5.892 1.00 11.03 66 ILE A N 1
ATOM 506 C CA . ILE A 1 66 ? 30.008 -3.119 6.169 1.00 12.58 66 ILE A CA 1
ATOM 507 C C . ILE A 1 66 ? 29.324 -3.229 7.515 1.00 10.66 66 ILE A C 1
ATOM 508 O O . ILE A 1 66 ? 29.760 -2.597 8.450 1.00 9.81 66 ILE A O 1
ATOM 513 N N . MET A 1 67 ? 28.314 -4.103 7.634 1.00 10.04 67 MET A N 1
ATOM 514 C CA . MET A 1 67 ? 27.706 -4.439 8.904 1.00 10.57 67 MET A CA 1
ATOM 515 C C . MET A 1 67 ? 27.449 -5.949 8.905 1.00 9.02 67 MET A C 1
ATOM 516 O O . MET A 1 67 ? 26.970 -6.499 7.924 1.00 7.62 67 MET A O 1
ATOM 521 N N . LEU A 1 68 ? 27.618 -6.573 10.053 1.00 8.07 68 LEU A N 1
ATOM 522 C CA . LEU A 1 68 ? 27.095 -7.912 10.268 1.00 7.78 68 LEU A CA 1
ATOM 523 C C . LEU A 1 68 ? 25.854 -7.830 11.138 1.00 7.80 68 LEU A C 1
ATOM 524 O O . LEU A 1 68 ? 25.831 -7.135 12.175 1.00 6.35 68 LEU A O 1
ATOM 529 N N . THR A 1 69 ? 24.807 -8.525 10.729 1.00 6.09 69 THR A N 1
ATOM 530 C CA . THR A 1 69 ? 23.552 -8.477 11.439 1.00 6.07 69 THR A CA 1
ATOM 531 C C . THR A 1 69 ? 22.899 -9.873 11.504 1.00 7.55 69 THR A C 1
ATOM 532 O O . THR A 1 69 ? 23.283 -10.795 10.755 1.00 6.81 69 THR A O 1
ATOM 536 N N . GLU A 1 70 ? 21.918 -10.023 12.388 1.00 6.23 70 GLU A N 1
ATOM 537 C CA . GLU A 1 70 ? 20.890 -11.071 12.202 1.00 8.10 70 GLU A CA 1
ATOM 538 C C . GLU A 1 70 ? 19.558 -10.421 11.787 1.00 7.64 70 GLU A C 1
ATOM 539 O O . GLU A 1 70 ? 19.317 -9.282 12.126 1.00 6.32 70 GLU A O 1
ATOM 545 N N . MET A 1 71 ? 18.680 -11.128 11.080 1.00 7.28 71 MET A N 1
ATOM 546 C CA . MET A 1 71 ? 17.401 -10.513 10.712 1.00 7.62 71 MET A CA 1
ATOM 547 C C . MET A 1 71 ? 16.367 -11.445 11.219 1.00 9.77 71 MET A C 1
ATOM 548 O O . MET A 1 71 ? 16.399 -12.607 10.874 1.00 9.27 71 MET A O 1
ATOM 553 N N . HIS A 1 72 ? 15.507 -10.929 12.105 1.00 10.36 72 HIS A N 1
ATOM 554 C CA . HIS A 1 72 ? 14.514 -11.706 12.783 1.00 11.54 72 HIS A CA 1
ATOM 555 C C . HIS A 1 72 ? 13.184 -11.321 12.252 1.00 10.95 72 HIS A C 1
ATOM 556 O O . HIS A 1 72 ? 12.889 -10.152 12.117 1.00 10.92 72 HIS A O 1
ATOM 563 N N . GLY A 1 73 ? 12.370 -12.329 11.958 1.00 10.77 73 GLY A N 1
ATOM 564 C CA . GLY A 1 73 ? 11.061 -12.084 11.496 1.00 10.77 73 GLY A CA 1
ATOM 565 C C . GLY A 1 73 ? 10.509 -13.349 10.846 1.00 10.73 73 GLY A C 1
ATOM 566 O O . GLY A 1 73 ? 11.190 -14.361 10.837 1.00 11.20 73 GLY A O 1
ATOM 567 N N . THR A 1 74 ? 9.288 -13.312 10.347 1.00 9.95 74 THR A N 1
ATOM 568 C CA . THR A 1 74 ? 8.760 -14.482 9.629 1.00 14.08 74 THR A CA 1
ATOM 569 C C . THR A 1 74 ? 9.586 -14.701 8.365 1.00 14.88 74 THR A C 1
ATOM 570 O O . THR A 1 74 ? 10.303 -13.804 7.889 1.00 15.17 74 THR A O 1
ATOM 574 N N . GLN A 1 75 ? 9.497 -15.901 7.830 1.00 14.13 75 GLN A N 1
ATOM 575 C CA . GLN A 1 75 ? 10.233 -16.243 6.648 1.00 14.95 75 GLN A CA 1
ATOM 576 C C . GLN A 1 75 ? 9.849 -15.347 5.468 1.00 14.05 75 GLN A C 1
ATOM 577 O O . GLN A 1 75 ? 10.700 -14.910 4.781 1.00 12.00 75 GLN A O 1
ATOM 583 N N . GLN A 1 76 ? 8.551 -15.101 5.245 1.00 12.49 76 GLN A N 1
ATOM 584 C CA . GLN A 1 76 ? 8.118 -14.219 4.205 1.00 14.21 76 GLN A CA 1
ATOM 585 C C . GLN A 1 76 ? 8.621 -12.771 4.359 1.00 12.97 76 GLN A C 1
ATOM 586 O O . GLN A 1 76 ? 9.026 -12.171 3.379 1.00 12.04 76 GLN A O 1
ATOM 592 N N . ASP A 1 77 ? 8.533 -12.236 5.574 1.00 11.31 77 ASP A N 1
ATOM 593 C CA . ASP A 1 77 ? 8.936 -10.886 5.905 1.00 11.73 77 ASP A CA 1
ATOM 594 C C . ASP A 1 77 ? 10.437 -10.676 5.701 1.00 11.98 77 ASP A C 1
ATOM 595 O O . ASP A 1 77 ? 10.863 -9.633 5.227 1.00 11.16 77 ASP A O 1
ATOM 600 N N . THR A 1 78 ? 11.205 -11.689 6.106 1.00 11.07 78 THR A N 1
ATOM 601 C CA . THR A 1 78 ? 12.645 -11.730 6.027 1.00 12.89 78 THR A CA 1
ATOM 602 C C . THR A 1 78 ? 13.142 -11.675 4.570 1.00 11.29 78 THR A C 1
ATOM 603 O O . THR A 1 78 ? 13.992 -10.831 4.226 1.00 10.79 78 THR A O 1
ATOM 607 N N . GLN A 1 79 ? 12.581 -12.542 3.735 1.00 10.30 79 GLN A N 1
ATOM 608 C CA . GLN A 1 79 ? 12.860 -12.592 2.292 1.00 10.78 79 GLN A CA 1
ATOM 609 C C . GLN A 1 79 ? 12.516 -11.282 1.592 1.00 10.25 79 GLN A C 1
ATOM 610 O O . GLN A 1 79 ? 13.274 -10.796 0.761 1.00 8.82 79 GLN A O 1
ATOM 616 N N . ALA A 1 80 ? 11.369 -10.703 1.968 1.00 9.42 80 ALA A N 1
ATOM 617 C CA . ALA A 1 80 ? 10.896 -9.459 1.392 1.00 8.83 80 ALA A CA 1
ATOM 618 C C . ALA A 1 80 ? 11.799 -8.320 1.807 1.00 8.11 80 ALA A C 1
ATOM 619 O O . ALA A 1 80 ? 12.061 -7.448 1.013 1.00 7.70 80 ALA A O 1
ATOM 621 N N . ALA A 1 81 ? 12.294 -8.334 3.039 1.00 6.99 81 ALA A N 1
ATOM 622 C CA . ALA A 1 81 ? 13.188 -7.258 3.524 1.00 6.46 81 ALA A CA 1
ATOM 623 C C . ALA A 1 81 ? 14.552 -7.308 2.838 1.00 5.73 81 ALA A C 1
ATOM 624 O O . ALA A 1 81 ? 15.137 -6.260 2.414 1.00 4.80 81 ALA A O 1
ATOM 626 N N . ILE A 1 82 ? 15.112 -8.515 2.772 1.00 7.06 82 ILE A N 1
ATOM 627 C CA . ILE A 1 82 ? 16.395 -8.746 2.043 1.00 7.22 82 ILE A CA 1
ATOM 628 C C . ILE A 1 82 ? 16.296 -8.255 0.577 1.00 8.96 82 ILE A C 1
ATOM 629 O O . ILE A 1 82 ? 17.158 -7.494 0.091 1.00 8.77 82 ILE A O 1
ATOM 634 N N . ALA A 1 83 ? 15.249 -8.687 -0.125 1.00 9.79 83 ALA A N 1
ATOM 635 C CA . ALA A 1 83 ? 15.063 -8.227 -1.514 1.00 11.41 83 ALA A CA 1
ATOM 636 C C . ALA A 1 83 ? 14.867 -6.702 -1.664 1.00 11.59 83 ALA A C 1
ATOM 637 O O . ALA A 1 83 ? 15.363 -6.084 -2.614 1.00 12.93 83 ALA A O 1
ATOM 639 N N . TRP A 1 84 ? 14.108 -6.107 -0.766 1.00 10.56 84 TRP A N 1
ATOM 640 C CA . TRP A 1 84 ? 13.897 -4.675 -0.805 1.00 11.67 84 TRP A CA 1
ATOM 641 C C . TRP A 1 84 ? 15.221 -3.938 -0.556 1.00 10.35 84 TRP A C 1
ATOM 642 O O . TRP A 1 84 ? 15.491 -2.936 -1.208 1.00 8.77 84 TRP A O 1
ATOM 653 N N . LEU A 1 85 ? 16.015 -4.392 0.416 1.00 9.90 85 LEU A N 1
ATOM 654 C CA . LEU A 1 85 ? 17.386 -3.815 0.631 1.00 10.42 85 LEU A CA 1
ATOM 655 C C . LEU A 1 85 ? 18.224 -3.859 -0.631 1.00 9.34 85 LEU A C 1
ATOM 656 O O . LEU A 1 85 ? 18.827 -2.870 -1.053 1.00 11.59 85 LEU A O 1
ATOM 661 N N . GLN A 1 86 ? 18.262 -5.012 -1.257 1.00 10.43 86 GLN A N 1
ATOM 662 C CA . GLN A 1 86 ? 18.951 -5.123 -2.548 1.00 10.24 86 GLN A CA 1
ATOM 663 C C . GLN A 1 86 ? 18.384 -4.246 -3.664 1.00 11.40 86 GLN A C 1
ATOM 664 O O . GLN A 1 86 ? 19.140 -3.729 -4.465 1.00 8.87 86 GLN A O 1
ATOM 670 N N . GLU A 1 87 ? 17.052 -4.143 -3.741 1.00 10.58 87 GLU A N 1
ATOM 671 C CA . GLU A 1 87 ? 16.395 -3.239 -4.699 1.00 13.86 87 GLU A CA 1
ATOM 672 C C . GLU A 1 87 ? 16.817 -1.743 -4.440 1.00 12.26 87 GLU A C 1
ATOM 673 O O . GLU A 1 87 ? 16.824 -0.953 -5.345 1.00 12.35 87 GLU A O 1
ATOM 679 N N . HIS A 1 88 ? 17.262 -1.403 -3.226 1.00 10.12 88 HIS A N 1
ATOM 680 C CA . HIS A 1 88 ? 17.911 -0.123 -2.983 1.00 10.90 88 HIS A CA 1
ATOM 681 C C . HIS A 1 88 ? 19.413 -0.108 -3.025 1.00 9.39 88 HIS A C 1
ATOM 682 O O . HIS A 1 88 ? 20.027 0.844 -2.519 1.00 12.11 88 HIS A O 1
ATOM 689 N N . HIS A 1 89 ? 19.991 -1.146 -3.618 1.00 10.15 89 HIS A N 1
ATOM 690 C CA . HIS A 1 89 ? 21.432 -1.285 -3.900 1.00 10.89 89 HIS A CA 1
ATOM 691 C C . HIS A 1 89 ? 22.308 -1.375 -2.653 1.00 9.82 89 HIS A C 1
ATOM 692 O O . HIS A 1 89 ? 23.482 -1.096 -2.696 1.00 11.61 89 HIS A O 1
ATOM 699 N N . VAL A 1 90 ? 21.727 -1.784 -1.535 1.00 10.67 90 VAL A N 1
ATOM 700 C CA . VAL A 1 90 ? 22.484 -2.296 -0.382 1.00 10.84 90 VAL A CA 1
ATOM 701 C C . VAL A 1 90 ? 22.825 -3.720 -0.740 1.00 10.78 90 VAL A C 1
ATOM 702 O O . VAL A 1 90 ? 21.937 -4.526 -0.986 1.00 12.80 90 VAL A O 1
ATOM 706 N N . LYS A 1 91 ? 24.100 -4.046 -0.856 1.00 10.60 91 LYS A N 1
ATOM 707 C CA . LYS A 1 91 ? 24.438 -5.448 -1.099 1.00 10.40 91 LYS A CA 1
ATOM 708 C C . LYS A 1 91 ? 24.110 -6.283 0.168 1.00 10.78 91 LYS A C 1
ATOM 709 O O . LYS A 1 91 ? 24.448 -5.877 1.297 1.00 10.02 91 LYS A O 1
ATOM 715 N N . VAL A 1 92 ? 23.508 -7.457 -0.024 1.00 8.81 92 VAL A N 1
ATOM 716 C CA . VAL A 1 92 ? 23.146 -8.306 1.103 1.00 8.26 92 VAL A CA 1
ATOM 717 C C . VAL A 1 92 ? 23.686 -9.718 0.821 1.00 8.89 92 VAL A C 1
ATOM 718 O O . VAL A 1 92 ? 23.355 -10.286 -0.246 1.00 8.45 92 VAL A O 1
ATOM 722 N N . GLU A 1 93 ? 24.517 -10.269 1.719 1.00 8.25 93 GLU A N 1
ATOM 723 C CA . GLU A 1 93 ? 24.834 -11.678 1.635 1.00 9.46 93 GLU A CA 1
ATOM 724 C C . GLU A 1 93 ? 24.343 -12.410 2.868 1.00 9.98 93 GLU A C 1
ATOM 725 O O . GLU A 1 93 ? 24.771 -12.078 3.967 1.00 9.76 93 GLU A O 1
ATOM 731 N N . VAL A 1 94 ? 23.515 -13.448 2.668 1.00 9.09 94 VAL A N 1
ATOM 732 C CA . VAL A 1 94 ? 23.169 -14.381 3.725 1.00 8.84 94 VAL A CA 1
ATOM 733 C C . VAL A 1 94 ? 24.389 -15.316 3.920 1.00 9.87 94 VAL A C 1
ATOM 734 O O . VAL A 1 94 ? 24.666 -16.131 3.074 1.00 9.68 94 VAL A O 1
ATOM 738 N N . LEU A 1 95 ? 25.112 -15.154 5.023 1.00 10.51 95 LEU A N 1
ATOM 739 C CA . LEU A 1 95 ? 26.303 -15.953 5.337 1.00 10.59 95 LEU A CA 1
ATOM 740 C C . LEU A 1 95 ? 26.006 -17.371 5.812 1.00 10.36 95 LEU A C 1
ATOM 741 O O . LEU A 1 95 ? 26.888 -18.251 5.761 1.00 10.49 95 LEU A O 1
ATOM 746 N N . GLY A 1 96 ? 24.769 -17.587 6.200 1.00 9.53 96 GLY A N 1
ATOM 747 C CA . GLY A 1 96 ? 24.316 -18.840 6.742 1.00 9.21 96 GLY A CA 1
ATOM 748 C C . GLY A 1 96 ? 23.196 -18.543 7.708 1.00 11.09 96 GLY A C 1
ATOM 749 O O . GLY A 1 96 ? 22.664 -17.396 7.730 1.00 10.05 96 GLY A O 1
ATOM 750 N N . TYR A 1 97 ? 22.846 -19.545 8.555 1.00 11.21 97 TYR A N 1
ATOM 751 C CA . TYR A 1 97 ? 21.690 -19.462 9.454 1.00 11.84 97 TYR A CA 1
ATOM 752 C C . TYR A 1 97 ? 22.096 -19.849 10.863 1.00 13.66 97 TYR A C 1
ATOM 753 O O . TYR A 1 97 ? 22.995 -20.663 11.026 1.00 13.91 97 TYR A O 1
ATOM 762 N N . VAL A 1 98 ? 21.516 -19.171 11.865 1.00 15.98 98 VAL A N 1
ATOM 763 C CA . VAL A 1 98 ? 21.724 -19.507 13.291 1.00 17.00 98 VAL A CA 1
ATOM 764 C C . VAL A 1 98 ? 20.384 -19.776 13.979 1.00 18.26 98 VAL A C 1
ATOM 765 O O . VAL A 1 98 ? 19.346 -19.433 13.459 1.00 18.25 98 VAL A O 1
ATOM 769 N N . LEU A 1 99 ? 20.385 -20.334 15.183 1.00 21.27 99 LEU A N 1
ATOM 770 C CA . LEU A 1 99 ? 19.130 -20.483 15.946 1.00 23.29 99 LEU A CA 1
ATOM 771 C C . LEU A 1 99 ? 18.484 -19.171 16.485 1.00 24.11 99 LEU A C 1
ATOM 772 O O . LEU A 1 99 ? 19.202 -18.324 16.950 1.00 22.17 99 LEU A O 1
ATOM 777 N N . GLU A 1 100 ? 17.159 -19.030 16.327 1.00 26.82 100 GLU A N 1
ATOM 778 C CA . GLU A 1 100 ? 16.183 -18.125 17.050 1.00 30.92 100 GLU A CA 1
ATOM 779 C C . GLU A 1 100 ? 16.398 -16.604 17.151 1.00 32.19 100 GLU A C 1
ATOM 780 O O . GLU A 1 100 ? 15.455 -15.825 17.469 1.00 33.43 100 GLU A O 1
ATOM 786 N N . LEU B 1 2 ? 35.059 18.938 18.222 1.00 33.39 2 LEU B N 1
ATOM 787 C CA . LEU B 1 2 ? 33.713 18.319 17.962 1.00 32.00 2 LEU B CA 1
ATOM 788 C C . LEU B 1 2 ? 33.865 16.812 17.609 1.00 33.07 2 LEU B C 1
ATOM 789 O O . LEU B 1 2 ? 33.160 15.966 18.182 1.00 35.54 2 LEU B O 1
ATOM 794 N N . ASP B 1 3 ? 34.804 16.463 16.737 1.00 32.25 3 ASP B N 1
ATOM 795 C CA . ASP B 1 3 ? 35.132 15.016 16.383 1.00 32.12 3 ASP B CA 1
ATOM 796 C C . ASP B 1 3 ? 34.058 14.242 15.543 1.00 30.02 3 ASP B C 1
ATOM 797 O O . ASP B 1 3 ? 33.936 12.997 15.565 1.00 30.43 3 AS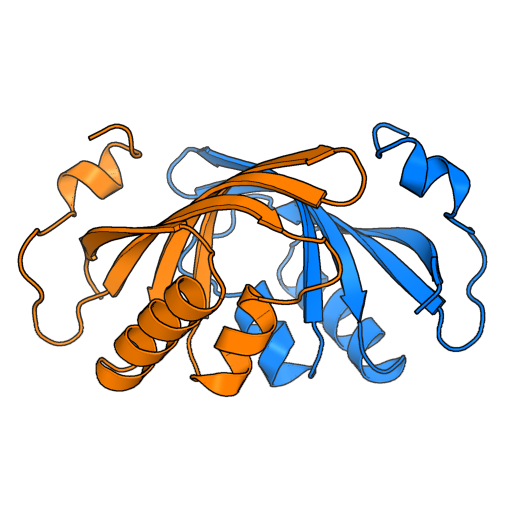P B O 1
ATOM 802 N N . ILE B 1 4 ? 33.265 15.010 14.814 1.00 26.46 4 ILE B N 1
ATOM 803 C CA . ILE B 1 4 ? 32.310 14.454 13.918 1.00 23.14 4 ILE B CA 1
ATOM 804 C C . ILE B 1 4 ? 32.769 14.975 12.518 1.00 21.48 4 ILE B C 1
ATOM 805 O O . ILE B 1 4 ? 33.692 15.814 12.448 1.00 19.27 4 ILE B O 1
ATOM 810 N N . PRO B 1 5 ? 32.151 14.478 11.421 1.00 19.03 5 PRO B N 1
ATOM 811 C CA . PRO B 1 5 ? 32.544 14.920 10.052 1.00 17.05 5 PRO B CA 1
ATOM 812 C C . PRO B 1 5 ? 32.376 16.437 9.884 1.00 17.58 5 PRO B C 1
ATOM 813 O O . PRO B 1 5 ? 31.392 17.014 10.410 1.00 16.78 5 PRO B O 1
ATOM 817 N N . GLU B 1 6 ? 33.249 17.093 9.106 1.00 18.65 6 GLU B N 1
ATOM 818 C CA . GLU B 1 6 ? 33.220 18.574 9.030 1.00 17.90 6 GLU B CA 1
ATOM 819 C C . GLU B 1 6 ? 31.874 19.124 8.576 1.00 17.63 6 GLU B C 1
ATOM 820 O O . GLU B 1 6 ? 31.458 20.183 9.040 1.00 19.26 6 GLU B O 1
ATOM 826 N N . ASP B 1 7 ? 31.163 18.422 7.686 1.00 17.53 7 ASP B N 1
ATOM 827 C CA . ASP B 1 7 ? 29.895 18.987 7.190 1.00 15.76 7 ASP B CA 1
ATOM 828 C C . ASP B 1 7 ? 28.827 19.019 8.266 1.00 15.63 7 ASP B C 1
ATOM 829 O O . ASP B 1 7 ? 27.992 19.971 8.316 1.00 14.37 7 ASP B O 1
ATOM 834 N N . TYR B 1 8 ? 28.833 17.993 9.118 1.00 14.01 8 TYR B N 1
ATOM 835 C CA . TYR B 1 8 ? 27.960 18.005 10.297 1.00 14.91 8 TYR B CA 1
ATOM 836 C C . TYR B 1 8 ? 28.360 19.127 11.318 1.00 15.68 8 TYR B C 1
ATOM 837 O O . TYR B 1 8 ? 27.467 19.856 11.801 1.00 16.22 8 TYR B O 1
ATOM 846 N N . GLN B 1 9 ? 29.656 19.243 11.624 1.00 16.56 9 GLN B N 1
ATOM 847 C CA . GLN B 1 9 ? 30.171 20.334 12.490 1.00 21.76 9 GLN B CA 1
ATOM 848 C C . GLN B 1 9 ? 29.679 21.720 12.025 1.00 23.39 9 GLN B C 1
ATOM 849 O O . GLN B 1 9 ? 29.272 22.564 12.820 1.00 24.47 9 GLN B O 1
ATOM 855 N N . GLU B 1 10 ? 29.763 21.927 10.714 1.00 24.90 10 GLU B N 1
ATOM 856 C CA . GLU B 1 10 ? 29.292 23.121 10.060 1.00 26.76 10 GLU B CA 1
ATOM 857 C C . GLU B 1 10 ? 27.769 23.301 10.316 1.00 26.07 10 GLU B C 1
ATOM 858 O O . GLU B 1 10 ? 27.305 24.392 10.622 1.00 26.35 10 GLU B O 1
ATOM 864 N N . ARG B 1 11 ? 26.981 22.239 10.173 1.00 24.89 11 ARG B N 1
ATOM 865 C CA . ARG B 1 11 ? 25.523 22.379 10.197 1.00 23.51 11 ARG B CA 1
ATOM 866 C C . ARG B 1 11 ? 24.986 22.351 11.622 1.00 22.11 11 ARG B C 1
ATOM 867 O O . ARG B 1 11 ? 23.902 22.811 11.860 1.00 23.43 11 ARG B O 1
ATOM 875 N N . LEU B 1 12 ? 25.731 21.805 12.559 1.00 20.99 12 LEU B N 1
ATOM 876 C CA . LEU B 1 12 ? 25.213 21.564 13.919 1.00 20.77 12 LEU B CA 1
ATOM 877 C C . LEU B 1 12 ? 24.762 22.818 14.730 1.00 19.23 12 LEU B C 1
ATOM 878 O O . LEU B 1 12 ? 25.470 23.795 14.820 1.00 17.57 12 LEU B O 1
ATOM 883 N N . GLN B 1 13 ? 23.533 22.819 15.240 1.00 17.87 13 GLN B N 1
ATOM 884 C CA . GLN B 1 13 ? 23.046 23.938 16.054 1.00 17.73 13 GLN B CA 1
ATOM 885 C C . GLN B 1 13 ? 22.864 23.365 17.430 1.00 17.02 13 GLN B C 1
ATOM 886 O O . GLN B 1 13 ? 22.340 22.233 17.546 1.00 15.71 13 GLN B O 1
ATOM 892 N N . ALA B 1 14 ? 23.187 24.158 18.466 1.00 15.90 14 ALA B N 1
ATOM 893 C CA . ALA B 1 14 ? 23.044 23.715 19.835 1.00 15.03 14 ALA B CA 1
ATOM 894 C C . ALA B 1 14 ? 21.637 23.871 20.297 1.00 15.33 14 ALA B C 1
ATOM 895 O O . ALA B 1 14 ? 21.176 23.146 21.167 1.00 13.68 14 ALA B O 1
ATOM 897 N N . GLU B 1 15 ? 20.919 24.801 19.686 1.00 14.32 15 GLU B N 1
ATOM 898 C CA . GLU B 1 15 ? 19.549 25.077 20.110 1.00 16.03 15 GLU B CA 1
ATOM 899 C C . GLU B 1 15 ? 18.540 24.344 19.215 1.00 17.72 15 GLU B C 1
ATOM 900 O O . GLU B 1 15 ? 18.609 24.455 17.977 1.00 18.98 15 GLU B O 1
ATOM 906 N N . PRO B 1 16 ? 17.560 23.648 19.840 1.00 18.08 16 PRO B N 1
ATOM 907 C CA . PRO B 1 16 ? 16.510 22.920 19.107 1.00 19.56 16 PRO B CA 1
ATOM 908 C C . PRO B 1 16 ? 15.503 23.890 18.397 1.00 21.65 16 PRO B C 1
ATOM 909 O O . PRO B 1 16 ? 14.913 24.778 19.046 1.00 24.02 16 PRO B O 1
ATOM 913 N N . PHE B 1 17 ? 15.251 23.690 17.123 1.00 21.34 17 PHE B N 1
ATOM 914 C CA . PHE B 1 17 ? 14.373 24.608 16.396 1.00 22.31 17 PHE B CA 1
ATOM 915 C C . PHE B 1 17 ? 13.233 23.815 15.765 1.00 23.68 17 PHE B C 1
ATOM 916 O O . PHE B 1 17 ? 13.275 22.562 15.735 1.00 23.66 17 PHE B O 1
ATOM 924 N N . THR B 1 18 ? 12.192 24.498 15.295 1.00 23.47 18 THR B N 1
ATOM 925 C CA . THR B 1 18 ? 11.022 23.755 14.830 1.00 24.52 18 THR B CA 1
ATOM 926 C C . THR B 1 18 ? 11.400 22.830 13.696 1.00 22.64 18 THR B C 1
ATOM 927 O O . THR B 1 18 ? 12.132 23.220 12.805 1.00 23.26 18 THR B O 1
ATOM 931 N N . ASP B 1 19 ? 10.955 21.576 13.771 1.00 24.05 19 ASP B N 1
ATOM 932 C CA . ASP B 1 19 ? 11.322 20.548 12.743 1.00 24.79 19 ASP B CA 1
ATOM 933 C C . ASP B 1 19 ? 12.835 20.205 12.541 1.00 22.69 19 ASP B C 1
ATOM 934 O O . ASP B 1 19 ? 13.215 19.625 11.505 1.00 23.01 19 ASP B O 1
ATOM 939 N N . CYS B 1 20 ? 13.678 20.576 13.500 1.00 19.99 20 CYS B N 1
ATOM 940 C CA . CYS B 1 20 ? 15.099 20.154 13.525 1.00 17.35 20 CYS B CA 1
ATOM 941 C C . CYS B 1 20 ? 15.243 18.637 13.653 1.00 15.20 20 CYS B C 1
ATOM 942 O O . CYS B 1 20 ? 14.318 17.913 14.046 1.00 14.16 20 CYS B O 1
ATOM 945 N N . VAL B 1 21 ? 16.447 18.171 13.383 1.00 14.09 21 VAL B N 1
ATOM 946 C CA . VAL B 1 21 ? 16.763 16.746 13.459 1.00 14.28 21 VAL B CA 1
ATOM 947 C C . VAL B 1 21 ? 17.953 16.670 14.412 1.00 13.40 21 VAL B C 1
ATOM 948 O O . VAL B 1 21 ? 18.953 17.281 14.159 1.00 11.61 21 VAL B O 1
ATOM 952 N N . PRO B 1 22 ? 17.805 15.917 15.524 1.00 14.07 22 PRO B N 1
ATOM 953 C CA . PRO B 1 22 ? 18.905 15.577 16.437 1.00 13.38 22 PRO B CA 1
ATOM 954 C C . PRO B 1 22 ? 19.960 14.723 15.733 1.00 12.10 22 PRO B C 1
ATOM 955 O O . PRO B 1 22 ? 19.646 13.772 15.000 1.00 13.36 22 PRO B O 1
ATOM 959 N N . MET B 1 23 ? 21.194 15.067 15.946 1.00 9.89 23 MET B N 1
ATOM 960 C CA . MET B 1 23 ? 22.279 14.244 15.516 1.00 10.16 23 MET B CA 1
ATOM 961 C C . MET B 1 23 ? 22.783 13.552 16.775 1.00 10.44 23 MET B C 1
ATOM 962 O O . MET B 1 23 ? 23.098 14.239 17.781 1.00 9.80 23 MET B O 1
ATOM 967 N N . LEU B 1 24 ? 22.740 12.204 16.791 1.00 8.41 24 LEU B N 1
ATOM 968 C CA . LEU B 1 24 ? 23.057 11.472 18.013 1.00 8.44 24 LEU B CA 1
ATOM 969 C C . LEU B 1 24 ? 24.423 10.839 17.894 1.00 9.02 24 LEU B C 1
ATOM 970 O O . LEU B 1 24 ? 24.812 10.461 16.771 1.00 9.37 24 LEU B O 1
ATOM 975 N N . ARG B 1 25 ? 25.139 10.705 19.018 1.00 8.09 25 ARG B N 1
ATOM 976 C CA . ARG B 1 25 ? 26.180 9.704 19.132 1.00 8.72 25 ARG B CA 1
ATOM 977 C C . ARG B 1 25 ? 25.777 8.578 20.109 1.00 8.28 25 ARG B C 1
ATOM 978 O O . ARG B 1 25 ? 25.401 8.809 21.275 1.00 9.19 25 ARG B O 1
ATOM 986 N N . LEU B 1 26 ? 25.757 7.362 19.611 1.00 8.11 26 LEU B N 1
ATOM 987 C CA . LEU B 1 26 ? 25.371 6.228 20.452 1.00 8.02 26 LEU B CA 1
ATOM 988 C C . LEU B 1 26 ? 26.572 5.443 20.849 1.00 9.69 26 LEU B C 1
ATOM 989 O O . LEU B 1 26 ? 27.397 5.116 20.012 1.00 10.13 26 LEU B O 1
ATOM 994 N N . GLU B 1 27 ? 26.668 5.110 22.118 1.00 10.27 27 GLU B N 1
ATOM 995 C CA . GLU B 1 27 ? 27.831 4.363 22.566 1.00 11.40 27 GLU B CA 1
ATOM 996 C C . GLU B 1 27 ? 27.368 3.072 23.189 1.00 11.63 27 GLU B C 1
ATOM 997 O O . GLU B 1 27 ? 26.470 3.048 24.046 1.00 13.82 27 GLU B O 1
ATOM 1003 N N . PHE B 1 28 ? 27.837 1.987 22.574 1.00 12.50 28 PHE B N 1
ATOM 1004 C CA . PHE B 1 28 ? 27.497 0.646 22.990 1.00 13.85 28 PHE B CA 1
ATOM 1005 C C . PHE B 1 28 ? 28.573 0.169 23.944 1.00 12.76 28 PHE B C 1
ATOM 1006 O O . PHE B 1 28 ? 29.755 0.275 23.646 1.00 12.92 28 PHE B O 1
ATOM 1014 N N . THR B 1 29 ? 28.136 -0.363 25.068 1.00 12.55 29 THR B N 1
ATOM 1015 C CA . THR B 1 29 ? 29.055 -0.772 26.124 1.00 15.05 29 THR B CA 1
ATOM 1016 C C . THR B 1 29 ? 28.711 -2.169 26.696 1.00 14.71 29 THR B C 1
ATOM 1017 O O . THR B 1 29 ? 28.690 -2.394 27.928 1.00 15.25 29 THR B O 1
ATOM 1021 N N . GLY B 1 30 ? 28.399 -3.105 25.802 1.00 13.41 30 GLY B N 1
ATOM 1022 C CA . GLY B 1 30 ? 28.052 -4.459 26.257 1.00 12.65 30 GLY B CA 1
ATOM 1023 C C . GLY B 1 30 ? 26.640 -4.932 26.107 1.00 10.97 30 GLY B C 1
ATOM 1024 O O . GLY B 1 30 ? 26.222 -5.938 26.694 1.00 8.53 30 GLY B O 1
ATOM 1025 N N . GLN B 1 31 ? 25.904 -4.245 25.243 1.00 11.40 31 GLN B N 1
ATOM 1026 C CA . GLN B 1 31 ? 24.552 -4.672 24.917 1.00 10.27 31 GLN B CA 1
ATOM 1027 C C . GLN B 1 31 ? 24.648 -5.993 24.160 1.00 10.69 31 GLN B C 1
ATOM 1028 O O . GLN B 1 31 ? 25.516 -6.199 23.321 1.00 10.01 31 GLN B O 1
ATOM 1034 N N . SER B 1 32 ? 23.729 -6.877 24.439 1.00 9.48 32 SER B N 1
ATOM 1035 C CA . SER B 1 32 ? 23.677 -8.084 23.775 1.00 11.29 32 SER B CA 1
ATOM 1036 C C . SER B 1 32 ? 23.216 -7.847 22.290 1.00 13.14 32 SER B C 1
ATOM 1037 O O . SER B 1 32 ? 22.377 -6.950 21.989 1.00 9.85 32 SER B O 1
ATOM 1040 N N . VAL B 1 33 ? 23.761 -8.656 21.388 1.00 13.39 33 VAL B N 1
ATOM 1041 C CA . VAL B 1 33 ? 23.246 -8.763 20.041 1.00 14.45 33 VAL B CA 1
ATOM 1042 C C . VAL B 1 33 ? 21.784 -9.159 19.988 1.00 14.96 33 VAL B C 1
ATOM 1043 O O . VAL B 1 33 ? 21.075 -8.838 19.022 1.00 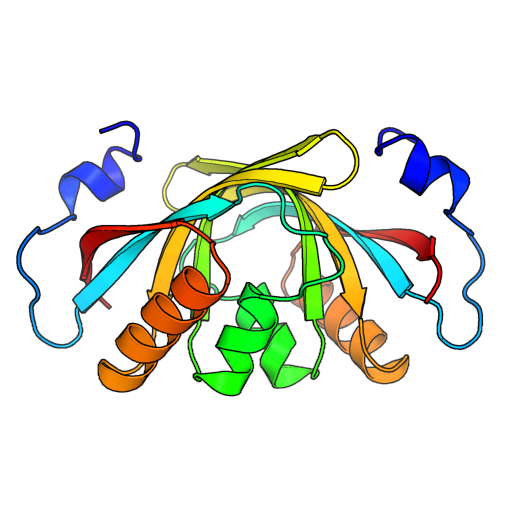15.65 33 VAL B O 1
ATOM 1047 N N . ASP B 1 34 ? 21.303 -9.820 21.039 1.00 15.41 34 ASP B N 1
ATOM 1048 C CA . ASP B 1 34 ? 19.908 -10.250 21.122 1.00 15.81 34 ASP B CA 1
ATOM 1049 C C . ASP B 1 34 ? 18.886 -9.129 21.405 1.00 15.14 34 ASP B C 1
ATOM 1050 O O . ASP B 1 34 ? 17.688 -9.364 21.306 1.00 16.26 34 ASP B O 1
ATOM 1055 N N . ALA B 1 35 ? 19.327 -7.925 21.749 1.00 13.43 35 ALA B N 1
ATOM 1056 C CA . ALA B 1 35 ? 18.391 -6.807 21.956 1.00 13.11 35 ALA B CA 1
ATOM 1057 C C . ALA B 1 35 ? 18.258 -5.898 20.693 1.00 12.95 35 ALA B C 1
ATOM 1058 O O . ALA B 1 35 ? 19.225 -5.227 20.333 1.00 13.09 35 ALA B O 1
ATOM 1060 N N . PRO B 1 36 ? 17.082 -5.893 20.032 1.00 12.93 36 PRO B N 1
ATOM 1061 C CA . PRO B 1 36 ? 16.872 -5.123 18.772 1.00 13.08 36 PRO B CA 1
ATOM 1062 C C . PRO B 1 36 ? 16.442 -3.678 19.038 1.00 11.71 36 PRO B C 1
ATOM 1063 O O . PRO B 1 36 ? 15.305 -3.271 18.683 1.00 9.98 36 PRO B O 1
ATOM 1067 N N . LEU B 1 37 ? 17.386 -2.936 19.619 1.00 10.47 37 LEU B N 1
ATOM 1068 C CA . LEU B 1 37 ? 17.140 -1.618 20.147 1.00 10.55 37 LEU B CA 1
ATOM 1069 C C . LEU B 1 37 ? 16.705 -0.649 19.094 1.00 9.43 37 LEU B C 1
ATOM 1070 O O . LEU B 1 37 ? 15.675 -0.039 19.254 1.00 8.75 37 LEU B O 1
ATOM 1075 N N . LEU B 1 38 ? 17.459 -0.528 18.013 1.00 7.48 38 LEU B N 1
ATOM 1076 C CA . LEU B 1 38 ? 17.122 0.493 17.007 1.00 6.37 38 LEU B CA 1
ATOM 1077 C C . LEU B 1 38 ? 15.869 0.094 16.209 1.00 6.07 38 LEU B C 1
ATOM 1078 O O . LEU B 1 38 ? 15.050 0.958 15.848 1.00 5.31 38 LEU B O 1
ATOM 1083 N N . SER B 1 39 ? 15.745 -1.186 15.880 1.00 5.33 39 SER B N 1
ATOM 1084 C CA . SER B 1 39 ? 14.559 -1.665 15.157 1.00 7.78 39 SER B CA 1
ATOM 1085 C C . SER B 1 39 ? 13.258 -1.452 15.969 1.00 9.84 39 SER B C 1
ATOM 1086 O O . SER B 1 39 ? 12.221 -1.062 15.442 1.00 9.20 39 SER B O 1
ATOM 1089 N N . GLU B 1 40 ? 13.312 -1.779 17.247 1.00 11.54 40 GLU B N 1
ATOM 1090 C CA . GLU B 1 40 ? 12.166 -1.577 18.150 1.00 12.30 40 GLU B CA 1
ATOM 1091 C C . GLU B 1 40 ? 11.795 -0.091 18.270 1.00 11.76 40 GLU B C 1
ATOM 1092 O O . GLU B 1 40 ? 10.600 0.234 18.263 1.00 11.33 40 GLU B O 1
ATOM 1098 N N . THR B 1 41 ? 12.784 0.817 18.395 1.00 10.63 41 THR B N 1
ATOM 1099 C CA . THR B 1 41 ? 12.448 2.277 18.460 1.00 10.69 41 THR B CA 1
ATOM 1100 C C . THR B 1 41 ? 11.799 2.729 17.183 1.00 11.19 41 THR B C 1
ATOM 1101 O O . THR B 1 41 ? 10.923 3.594 17.200 1.00 11.65 41 THR B O 1
ATOM 1105 N N . ALA B 1 42 ? 12.252 2.197 16.041 1.00 10.45 42 ALA B N 1
ATOM 1106 C CA . ALA B 1 42 ? 11.619 2.552 14.750 1.00 11.08 42 ALA B CA 1
ATOM 1107 C C . ALA B 1 42 ? 10.126 2.262 14.717 1.00 10.78 42 ALA B C 1
ATOM 1108 O O . ALA B 1 42 ? 9.352 3.029 14.149 1.00 11.13 42 ALA B O 1
ATOM 1110 N N . ARG B 1 43 ? 9.737 1.101 15.239 1.00 11.83 43 ARG B N 1
ATOM 1111 C CA . ARG B 1 43 ? 8.324 0.715 15.286 1.00 13.34 43 ARG B CA 1
ATOM 1112 C C . ARG B 1 43 ? 7.617 1.393 16.451 1.00 13.30 43 ARG B C 1
ATOM 1113 O O . ARG B 1 43 ? 6.563 2.000 16.270 1.00 14.20 43 ARG B O 1
ATOM 1121 N N . ARG B 1 44 ? 8.214 1.305 17.631 1.00 13.48 44 ARG B N 1
ATOM 1122 C CA . ARG B 1 44 ? 7.566 1.818 18.857 1.00 15.18 44 ARG B CA 1
ATOM 1123 C C . ARG B 1 44 ? 7.285 3.333 18.791 1.00 13.55 44 ARG B C 1
ATOM 1124 O O . ARG B 1 44 ? 6.186 3.778 19.110 1.00 12.52 44 ARG B O 1
ATOM 1132 N N . PHE B 1 45 ? 8.241 4.093 18.280 1.00 11.65 45 PHE B N 1
ATOM 1133 C CA . PHE B 1 45 ? 8.163 5.548 18.361 1.00 11.74 45 PHE B CA 1
ATOM 1134 C C . PHE B 1 45 ? 8.010 6.190 16.986 1.00 11.48 45 PHE B C 1
ATOM 1135 O O . PHE B 1 45 ? 8.036 7.435 16.834 1.00 12.88 45 PHE B O 1
ATOM 1143 N N . ASN B 1 46 ? 7.874 5.352 15.963 1.00 11.53 46 ASN B N 1
ATOM 1144 C CA . ASN B 1 46 ? 7.749 5.833 14.559 1.00 11.97 46 ASN B CA 1
ATOM 1145 C C . ASN B 1 46 ? 8.851 6.820 14.234 1.00 10.70 46 ASN B C 1
ATOM 1146 O O . ASN B 1 46 ? 8.577 7.884 13.695 1.00 9.44 46 ASN B O 1
ATOM 1151 N N . VAL B 1 47 ? 10.099 6.460 14.591 1.00 9.85 47 VAL B N 1
ATOM 1152 C CA . VAL B 1 47 ? 11.278 7.240 14.156 1.00 7.73 47 VAL B CA 1
ATOM 1153 C C . VAL B 1 47 ? 12.141 6.486 13.181 1.00 7.57 47 VAL B C 1
ATOM 1154 O O . VAL B 1 47 ? 12.056 5.290 13.106 1.00 7.73 47 VAL B O 1
ATOM 1158 N N . ASN B 1 48 ? 12.985 7.214 12.465 1.00 7.36 48 ASN B N 1
ATOM 1159 C CA . ASN B 1 48 ? 14.015 6.659 11.652 1.00 8.74 48 ASN B CA 1
ATOM 1160 C C . ASN B 1 48 ? 15.349 6.958 12.309 1.00 8.69 48 ASN B C 1
ATOM 1161 O O . ASN B 1 48 ? 15.650 8.096 12.639 1.00 9.16 48 ASN B O 1
ATOM 1166 N N . ASN B 1 49 ? 16.151 5.909 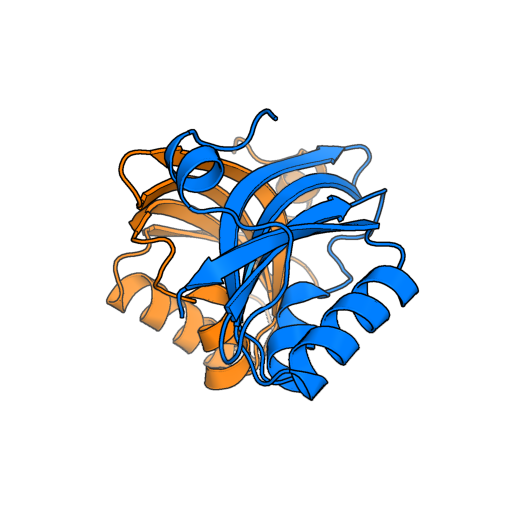12.467 1.00 8.10 49 ASN B N 1
ATOM 1167 C CA . ASN B 1 49 ? 17.503 6.067 12.916 1.00 8.74 49 ASN B CA 1
ATOM 1168 C C . ASN B 1 49 ? 18.386 5.920 11.687 1.00 8.90 49 ASN B C 1
ATOM 1169 O O . ASN B 1 49 ? 18.635 4.790 11.248 1.00 9.32 49 ASN B O 1
ATOM 1174 N N . ASN B 1 50 ? 18.856 7.046 11.147 1.00 9.55 50 ASN B N 1
ATOM 1175 C CA . ASN B 1 50 ? 19.611 7.075 9.873 1.00 9.79 50 ASN B CA 1
ATOM 1176 C C . ASN B 1 50 ? 21.078 7.007 10.217 1.00 8.66 50 ASN B C 1
ATOM 1177 O O . ASN B 1 50 ? 21.626 7.955 10.759 1.00 8.11 50 ASN B O 1
ATOM 1182 N N . ILE B 1 51 ? 21.712 5.902 9.902 1.00 7.25 51 ILE B N 1
ATOM 1183 C CA . ILE B 1 51 ? 23.100 5.756 10.268 1.00 6.73 51 ILE B CA 1
ATOM 1184 C C . ILE B 1 51 ? 23.967 6.643 9.403 1.00 8.40 51 ILE B C 1
ATOM 1185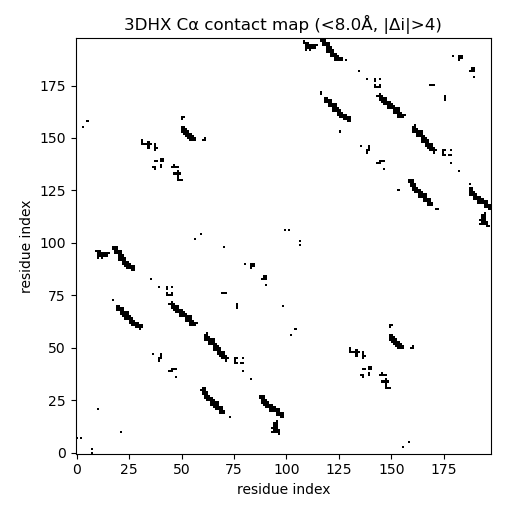 O O . ILE B 1 51 ? 23.856 6.637 8.155 1.00 9.44 51 ILE B O 1
ATOM 1190 N N . ILE B 1 52 ? 24.850 7.413 10.079 1.00 8.06 52 ILE B N 1
ATOM 1191 C CA . ILE B 1 52 ? 25.858 8.205 9.446 1.00 7.08 52 ILE B CA 1
ATOM 1192 C C . ILE B 1 52 ? 27.117 7.389 9.293 1.00 7.29 52 ILE B C 1
ATOM 1193 O O . ILE B 1 52 ? 27.708 7.288 8.163 1.00 7.22 52 ILE B O 1
ATOM 1198 N N . SER B 1 53 ? 27.547 6.824 10.411 1.00 6.53 53 SER B N 1
ATOM 1199 C CA . SER B 1 53 ? 28.761 6.002 10.457 1.00 6.44 53 SER B CA 1
ATOM 1200 C C . SER B 1 53 ? 28.690 5.135 11.688 1.00 8.34 53 SER B C 1
ATOM 1201 O O . SER B 1 53 ? 27.863 5.394 12.564 1.00 9.26 53 SER B O 1
ATOM 1204 N N . ALA B 1 54 ? 29.571 4.129 11.792 1.00 8.15 54 ALA B N 1
ATOM 1205 C CA . ALA B 1 54 ? 29.594 3.260 12.960 1.00 10.72 54 ALA B CA 1
ATOM 1206 C C . ALA B 1 54 ? 30.870 2.461 13.023 1.00 11.54 54 ALA B C 1
ATOM 1207 O O . ALA B 1 54 ? 31.305 1.917 12.024 1.00 12.08 54 ALA B O 1
ATOM 1209 N N . GLN B 1 55 ? 31.419 2.315 14.215 1.00 11.46 55 GLN B N 1
ATOM 1210 C CA . GLN B 1 55 ? 32.593 1.486 14.368 1.00 12.87 55 GLN B CA 1
ATOM 1211 C C . GLN B 1 55 ? 32.271 0.624 15.534 1.00 12.68 55 GLN B C 1
ATOM 1212 O O . GLN B 1 55 ? 32.478 1.027 16.676 1.00 14.30 55 GLN B O 1
ATOM 1218 N N . MET B 1 56 ? 31.634 -0.518 15.255 1.00 12.40 56 MET B N 1
ATOM 1219 C CA . MET B 1 56 ? 31.067 -1.407 16.308 1.00 12.04 56 MET B CA 1
ATOM 1220 C C . MET B 1 56 ? 31.711 -2.778 16.330 1.00 12.27 56 MET B C 1
ATOM 1221 O O . MET B 1 56 ? 31.773 -3.474 15.319 1.00 10.77 56 MET B O 1
ATOM 1226 N N . ASP B 1 57 ? 32.165 -3.199 17.518 1.00 13.16 57 ASP B N 1
ATOM 1227 C CA . ASP B 1 57 ? 32.863 -4.478 17.648 1.00 14.04 57 ASP B CA 1
ATOM 1228 C C . ASP B 1 57 ? 32.009 -5.438 18.409 1.00 13.34 57 ASP B C 1
ATOM 1229 O O . ASP B 1 57 ? 31.327 -5.052 19.322 1.00 14.99 57 ASP B O 1
ATOM 1234 N N . TYR B 1 58 ? 32.118 -6.716 18.061 1.00 13.29 58 TYR B N 1
ATOM 1235 C CA . TYR B 1 58 ? 31.446 -7.790 18.732 1.00 13.41 58 TYR B CA 1
ATOM 1236 C C . TYR B 1 58 ? 32.455 -8.487 19.656 1.00 14.13 58 TYR B C 1
ATOM 1237 O O . TYR B 1 58 ? 33.511 -8.895 19.216 1.00 12.94 58 TYR B O 1
ATOM 1246 N N . ALA B 1 59 ? 32.129 -8.670 20.921 1.00 13.82 59 ALA B N 1
ATOM 1247 C CA . ALA B 1 59 ? 33.081 -9.416 21.783 1.00 15.21 59 ALA B CA 1
ATOM 1248 C C . ALA B 1 59 ? 32.333 -10.055 22.941 1.00 15.31 59 ALA B C 1
ATOM 1249 O O . ALA B 1 59 ? 31.447 -9.444 23.536 1.00 14.28 59 ALA B O 1
ATOM 1251 N N . GLY B 1 60 ? 32.553 -11.355 23.138 1.00 17.04 60 GLY B N 1
ATOM 1252 C CA . GLY B 1 60 ? 31.825 -12.115 24.172 1.00 15.23 60 GLY B CA 1
ATOM 1253 C C . GLY B 1 60 ? 30.341 -12.241 24.021 1.00 15.50 60 GLY B C 1
ATOM 1254 O O . GLY B 1 60 ? 29.620 -12.379 25.034 1.00 16.03 60 GLY B O 1
ATOM 1255 N N . GLY B 1 61 ? 29.830 -12.240 22.785 1.00 12.74 61 GLY B N 1
ATOM 1256 C CA . GLY B 1 61 ? 28.380 -12.113 22.606 1.00 11.80 61 GLY B CA 1
ATOM 1257 C C . GLY B 1 61 ? 27.728 -10.729 22.697 1.00 11.91 61 GLY B C 1
ATOM 1258 O O . GLY B 1 61 ? 26.511 -10.585 22.540 1.00 12.70 61 GLY B O 1
ATOM 1259 N N . VAL B 1 62 ? 28.506 -9.674 22.926 1.00 12.04 62 VAL B N 1
ATOM 1260 C CA . VAL B 1 62 ? 27.912 -8.347 23.145 1.00 10.55 62 VAL B CA 1
ATOM 1261 C C . VAL B 1 62 ? 28.643 -7.283 22.319 1.00 11.86 62 VAL B C 1
ATOM 1262 O O . VAL B 1 62 ? 29.655 -7.577 21.668 1.00 9.58 62 VAL B O 1
ATOM 1266 N N . LYS B 1 63 ? 28.194 -6.027 22.402 1.00 11.94 63 LYS B N 1
ATOM 1267 C CA . LYS B 1 63 ? 28.658 -5.043 21.416 1.00 13.76 63 LYS B CA 1
ATOM 1268 C C . LYS B 1 63 ? 29.365 -3.842 22.047 1.00 12.10 63 LYS B C 1
ATOM 1269 O O . LYS B 1 63 ? 28.864 -3.328 23.001 1.00 10.71 63 LYS B O 1
ATOM 1275 N N . PHE B 1 64 ? 30.421 -3.343 21.414 1.00 11.99 64 PHE B N 1
ATOM 1276 C CA . PHE B 1 64 ? 31.188 -2.224 21.928 1.00 14.42 64 PHE B CA 1
ATOM 1277 C C . PHE B 1 64 ? 31.549 -1.331 20.785 1.00 15.35 64 PHE B C 1
ATOM 1278 O O . PHE B 1 64 ? 32.087 -1.779 19.759 1.00 16.99 64 PHE B O 1
ATOM 1286 N N . GLY B 1 65 ? 31.284 -0.052 20.958 1.00 14.18 65 GLY B N 1
ATOM 1287 C CA . GLY B 1 65 ? 31.692 0.908 19.995 1.00 14.21 65 GLY B CA 1
ATOM 1288 C C . GLY B 1 65 ? 30.686 2.036 19.880 1.00 12.67 65 GLY B C 1
ATOM 1289 O O . GLY B 1 65 ? 29.904 2.260 20.778 1.00 13.53 65 GLY B O 1
ATOM 1290 N N . ILE B 1 66 ? 30.792 2.771 18.792 1.00 11.79 66 ILE B N 1
ATOM 1291 C CA . ILE B 1 66 ? 30.107 4.047 18.577 1.00 12.45 66 ILE B CA 1
ATOM 1292 C C . ILE B 1 66 ? 29.320 4.025 17.241 1.00 10.51 66 ILE B C 1
ATOM 1293 O O . ILE B 1 66 ? 29.754 3.405 16.276 1.00 7.96 66 ILE B O 1
ATOM 1298 N N . MET B 1 67 ? 28.199 4.742 17.204 1.00 8.02 67 MET B N 1
ATOM 1299 C CA . MET B 1 67 ? 27.521 5.018 15.992 1.00 9.20 67 MET B CA 1
ATOM 1300 C C . MET B 1 67 ? 27.151 6.519 16.004 1.00 8.31 67 MET B C 1
ATOM 1301 O O . MET B 1 67 ? 26.719 7.052 17.051 1.00 7.03 67 MET B O 1
ATOM 1306 N N . LEU B 1 68 ? 27.252 7.171 14.847 1.00 6.83 68 LEU B N 1
ATOM 1307 C CA . LEU B 1 68 ? 26.643 8.489 14.633 1.00 7.15 68 LEU B CA 1
ATOM 1308 C C . LEU B 1 68 ? 25.378 8.374 13.805 1.00 6.98 68 LEU B C 1
ATOM 1309 O O . LEU B 1 68 ? 25.357 7.637 12.823 1.00 6.77 68 LEU B O 1
ATOM 1314 N N . THR B 1 69 ? 24.314 9.009 14.247 1.00 4.89 69 THR B N 1
ATOM 1315 C CA . THR B 1 69 ? 23.021 8.876 13.548 1.00 6.48 69 THR B CA 1
ATOM 1316 C C . THR B 1 69 ? 22.334 10.244 13.509 1.00 7.25 69 THR B C 1
ATOM 1317 O O . THR B 1 69 ? 22.682 11.152 14.294 1.00 5.33 69 THR B O 1
ATOM 1321 N N . GLU B 1 70 ? 21.385 10.387 12.597 1.00 6.67 70 GLU B N 1
ATOM 1322 C CA . GLU B 1 70 ? 20.271 11.332 12.815 1.00 7.98 70 GLU B CA 1
ATOM 1323 C C . GLU B 1 70 ? 19.041 10.588 13.270 1.00 7.37 70 GLU B C 1
ATOM 1324 O O . GLU B 1 70 ? 18.843 9.469 12.844 1.00 7.29 70 GLU B O 1
ATOM 1330 N N . MET B 1 71 ? 18.172 11.217 14.076 1.00 6.22 71 MET B N 1
ATOM 1331 C CA . MET B 1 71 ? 16.921 10.606 14.369 1.00 8.03 71 MET B CA 1
ATOM 1332 C C . MET B 1 71 ? 15.850 11.508 13.807 1.00 9.09 71 MET B C 1
ATOM 1333 O O . MET B 1 71 ? 15.821 12.677 14.131 1.00 10.06 71 MET B O 1
ATOM 1338 N N . HIS B 1 72 ? 14.989 10.955 12.955 1.00 9.98 72 HIS B N 1
ATOM 1339 C CA . HIS B 1 72 ? 13.891 11.683 12.355 1.00 10.47 72 HIS B CA 1
ATOM 1340 C C . HIS B 1 72 ? 12.564 11.225 12.915 1.00 10.34 72 HIS B C 1
ATOM 1341 O O . HIS B 1 72 ? 12.292 10.020 13.001 1.00 9.01 72 HIS B O 1
ATOM 1348 N N . GLY B 1 73 ? 11.711 12.187 13.220 1.00 8.34 73 GLY B N 1
ATOM 1349 C CA . GLY B 1 73 ? 10.375 11.903 13.729 1.00 11.71 73 GLY B CA 1
ATOM 1350 C C . GLY B 1 73 ? 9.803 13.207 14.286 1.00 11.71 73 GLY B C 1
ATOM 1351 O O . GLY B 1 73 ? 10.475 14.240 14.255 1.00 11.56 73 GLY B O 1
ATOM 1352 N N . THR B 1 74 ? 8.570 13.171 14.746 1.00 12.84 74 THR B N 1
ATOM 1353 C CA . THR B 1 74 ? 8.033 14.326 15.461 1.00 14.84 74 THR B CA 1
ATOM 1354 C C . THR B 1 74 ? 8.826 14.541 16.752 1.00 15.09 74 THR B C 1
ATOM 1355 O O . THR B 1 74 ? 9.495 13.630 17.273 1.00 14.54 74 THR B O 1
ATOM 1359 N N . GLN B 1 75 ? 8.745 15.757 17.259 1.00 15.32 75 GLN B N 1
ATOM 1360 C CA . GLN B 1 75 ? 9.432 16.144 18.488 1.00 15.29 75 GLN B CA 1
ATOM 1361 C C . GLN B 1 75 ? 9.161 15.226 19.652 1.00 13.66 75 GLN B C 1
ATOM 1362 O O . GLN B 1 75 ? 10.085 14.871 20.349 1.00 12.34 75 GLN B O 1
ATOM 1368 N N . GLN B 1 76 ? 7.892 14.904 19.894 1.00 12.24 76 GLN B N 1
ATOM 1369 C CA . GLN B 1 76 ? 7.541 14.036 20.981 1.00 14.40 76 GLN B CA 1
ATOM 1370 C C . GLN B 1 76 ? 8.048 12.597 20.825 1.00 13.04 76 GLN B C 1
ATOM 1371 O O . GLN B 1 76 ? 8.387 11.985 21.820 1.00 13.22 76 GLN B O 1
ATOM 1377 N N . ASP B 1 77 ? 8.067 12.094 19.580 1.00 11.64 77 ASP B N 1
ATOM 1378 C CA . ASP B 1 77 ? 8.524 10.750 19.220 1.00 12.28 77 ASP B CA 1
ATOM 1379 C C . ASP B 1 77 ? 10.028 10.623 19.379 1.00 10.69 77 ASP B C 1
ATOM 1380 O O . ASP B 1 77 ? 10.499 9.620 19.863 1.00 10.98 77 ASP B O 1
ATOM 1385 N N . THR B 1 78 ? 10.792 11.627 18.963 1.00 11.22 78 THR B N 1
ATOM 1386 C CA . THR B 1 78 ? 12.259 11.514 19.049 1.00 11.16 78 THR B CA 1
ATOM 1387 C C . THR B 1 78 ? 12.675 11.696 20.502 1.00 11.80 78 THR B C 1
ATOM 1388 O O . THR B 1 78 ? 13.593 11.063 20.974 1.00 11.24 78 THR B O 1
ATOM 1392 N N . GLN B 1 79 ? 11.975 12.547 21.214 1.00 10.27 79 GLN B N 1
ATOM 1393 C CA . GLN B 1 79 ? 12.175 12.701 22.663 1.00 11.62 79 GLN B CA 1
ATOM 1394 C C . GLN B 1 79 ? 11.906 11.394 23.389 1.00 8.94 79 GLN B C 1
ATOM 1395 O O . GLN B 1 79 ? 12.677 11.004 24.221 1.00 8.02 79 GLN B O 1
ATOM 1401 N N . ALA B 1 80 ? 10.805 10.712 23.056 1.00 9.11 80 ALA B N 1
ATOM 1402 C CA . ALA B 1 80 ? 10.486 9.428 23.678 1.00 8.50 80 ALA B CA 1
ATOM 1403 C C . ALA B 1 80 ? 11.454 8.326 23.286 1.00 7.28 80 ALA B C 1
ATOM 1404 O O . ALA B 1 80 ? 11.748 7.500 24.126 1.00 8.44 80 ALA B O 1
ATOM 1406 N N . ALA B 1 81 ? 11.932 8.286 22.040 1.00 6.23 81 ALA B N 1
ATOM 1407 C CA . ALA B 1 81 ? 12.905 7.269 21.613 1.00 6.33 81 ALA B CA 1
ATOM 1408 C C . ALA B 1 81 ? 14.243 7.475 22.304 1.00 6.42 81 ALA B C 1
ATOM 1409 O O . ALA B 1 81 ? 14.893 6.535 22.733 1.00 7.89 81 ALA B O 1
ATOM 1411 N N . ILE B 1 82 ? 14.693 8.720 22.372 1.00 5.56 82 ILE B N 1
ATOM 1412 C CA . ILE B 1 82 ? 15.931 9.050 23.070 1.00 6.57 82 ILE B CA 1
ATOM 1413 C C . ILE B 1 82 ? 15.840 8.690 24.561 1.00 6.30 82 ILE B C 1
ATOM 1414 O O . ILE B 1 82 ? 16.746 8.030 25.112 1.00 5.58 82 ILE B O 1
ATOM 1419 N N . ALA B 1 83 ? 14.725 9.070 25.203 1.00 8.06 83 ALA B N 1
ATOM 1420 C CA . ALA B 1 83 ? 14.545 8.729 26.627 1.00 10.32 83 ALA B CA 1
ATOM 1421 C C . ALA B 1 83 ? 14.516 7.182 26.857 1.00 9.96 83 ALA B C 1
ATOM 1422 O O . ALA B 1 83 ? 15.025 6.683 27.851 1.00 10.91 83 ALA B O 1
ATOM 1424 N N . TRP B 1 84 ? 13.896 6.450 25.944 1.00 9.39 84 TRP B N 1
ATOM 1425 C CA . TRP B 1 84 ? 13.831 4.995 26.051 1.00 9.73 84 TRP B CA 1
ATOM 1426 C C . TRP B 1 84 ? 15.191 4.307 25.829 1.00 10.68 84 TRP B C 1
ATOM 1427 O O . TRP B 1 84 ? 15.513 3.282 26.503 1.00 9.79 84 TRP B O 1
ATOM 1438 N N . LEU B 1 85 ? 15.968 4.778 24.850 1.00 10.27 85 LEU B N 1
ATOM 1439 C CA . LEU B 1 85 ? 17.332 4.248 24.711 1.00 11.54 85 LEU B CA 1
ATOM 1440 C C . LEU B 1 85 ? 18.118 4.471 26.011 1.00 11.54 85 LEU B C 1
ATOM 1441 O O . LEU B 1 85 ? 18.772 3.559 26.477 1.00 11.23 85 LEU B O 1
ATOM 1446 N N . GLN B 1 86 ? 18.080 5.683 26.574 1.00 12.67 86 GLN B N 1
ATOM 1447 C CA . GLN B 1 86 ? 18.703 5.944 27.889 1.00 14.04 86 GLN B CA 1
ATOM 1448 C C . GLN B 1 86 ? 18.151 5.063 29.000 1.00 14.51 86 GLN B C 1
ATOM 1449 O O . GLN B 1 86 ? 18.921 4.549 29.825 1.00 13.25 86 GLN B O 1
ATOM 1455 N N . GLU B 1 87 ? 16.830 4.880 29.010 1.00 14.13 87 GLU B N 1
ATOM 1456 C CA . GLU B 1 87 ? 16.195 3.982 29.986 1.00 15.11 87 GLU B CA 1
ATOM 1457 C C . GLU B 1 87 ? 16.710 2.555 29.860 1.00 14.94 87 GLU B C 1
ATOM 1458 O O . GLU B 1 87 ? 16.882 1.898 30.860 1.00 14.73 87 GLU B O 1
ATOM 1464 N N . HIS B 1 88 ? 16.960 2.079 28.636 1.00 13.13 88 HIS B N 1
ATOM 1465 C CA . HIS B 1 88 ? 17.586 0.804 28.407 1.00 13.76 88 HIS B CA 1
ATOM 1466 C C . HIS B 1 88 ? 19.134 0.782 28.391 1.00 12.63 88 HIS B C 1
ATOM 1467 O O . HIS B 1 88 ? 19.743 -0.199 27.912 1.00 10.10 88 HIS B O 1
ATOM 1474 N N . HIS B 1 89 ? 19.747 1.824 28.955 1.00 11.76 89 HIS B N 1
ATOM 1475 C CA . HIS B 1 89 ? 21.220 1.862 29.178 1.00 11.23 89 HIS B CA 1
ATOM 1476 C C . HIS B 1 89 ? 22.130 1.909 27.956 1.00 11.38 89 HIS B C 1
ATOM 1477 O O . HIS B 1 89 ? 23.307 1.579 28.044 1.00 10.87 89 HIS B O 1
ATOM 1484 N N . VAL B 1 90 ? 21.599 2.371 26.825 1.00 11.13 90 VAL B N 1
ATOM 1485 C CA . VAL B 1 90 ? 22.414 2.800 25.704 1.00 9.33 90 VAL B CA 1
ATOM 1486 C C . VAL B 1 90 ? 22.827 4.218 26.039 1.00 10.11 90 VAL B C 1
ATOM 1487 O O . VAL B 1 90 ? 21.981 5.108 26.321 1.00 9.39 90 VAL B O 1
ATOM 1491 N N . LYS B 1 91 ? 24.130 4.459 25.989 1.00 9.34 91 LYS B N 1
ATOM 1492 C CA . LYS B 1 91 ? 24.674 5.805 26.198 1.00 11.59 91 LYS B CA 1
ATOM 1493 C C . LYS B 1 91 ? 24.334 6.599 24.919 1.00 11.10 91 LYS B C 1
ATOM 1494 O O . LYS B 1 91 ? 24.779 6.240 23.819 1.00 11.10 91 LYS B O 1
ATOM 1500 N N . VAL B 1 92 ? 23.597 7.685 25.077 1.00 11.08 92 VAL B N 1
ATOM 1501 C CA . VAL B 1 92 ? 23.141 8.468 23.947 1.00 11.75 92 VAL B CA 1
ATOM 1502 C C . VAL B 1 92 ? 23.630 9.858 24.218 1.00 10.86 92 VAL B C 1
ATOM 1503 O O . VAL B 1 92 ? 23.491 10.323 25.350 1.00 12.34 92 VAL B O 1
ATOM 1507 N N . GLU B 1 93 ? 24.167 10.545 23.215 1.00 9.19 93 GLU B N 1
ATOM 1508 C CA . GLU B 1 93 ? 24.436 11.928 23.359 1.00 11.33 93 GLU B CA 1
ATOM 1509 C C . GLU B 1 93 ? 23.848 12.727 22.202 1.00 11.90 93 GLU B C 1
ATOM 1510 O O . GLU B 1 93 ? 24.173 12.460 21.045 1.00 11.82 93 GLU B O 1
ATOM 1516 N N . VAL B 1 94 ? 23.032 13.748 22.497 1.00 11.29 94 VAL B N 1
ATOM 1517 C CA . VAL B 1 94 ? 22.529 14.637 21.443 1.00 11.34 94 VAL B CA 1
ATOM 1518 C C . VAL B 1 94 ? 23.623 15.645 21.173 1.00 12.75 94 VAL B C 1
ATOM 1519 O O . VAL B 1 94 ? 23.955 16.454 22.026 1.00 12.73 94 VAL B O 1
ATOM 1523 N N . LEU B 1 95 ? 24.256 15.538 20.011 1.00 13.80 95 LEU B N 1
ATOM 1524 C CA . LEU B 1 95 ? 25.330 16.443 19.666 1.00 13.35 95 LEU B CA 1
ATOM 1525 C C . LEU B 1 95 ? 24.846 17.818 19.212 1.00 14.17 95 LEU B C 1
ATOM 1526 O O . LEU B 1 95 ? 25.585 18.769 19.298 1.00 14.40 95 LEU B O 1
ATOM 1531 N N . GLY B 1 96 ? 23.605 17.940 18.776 1.00 14.75 96 GLY B N 1
ATOM 1532 C CA . GLY B 1 96 ? 23.106 19.237 18.321 1.00 13.50 96 GLY B CA 1
ATOM 1533 C C . GLY B 1 96 ? 22.057 18.865 17.323 1.00 14.17 96 GLY B C 1
ATOM 1534 O O . GLY B 1 96 ? 21.676 17.679 17.285 1.00 12.48 96 GLY B O 1
ATOM 1535 N N . TYR B 1 97 ? 21.593 19.843 16.528 1.00 13.16 97 TYR B N 1
ATOM 1536 C CA . TYR B 1 97 ? 20.383 19.652 15.706 1.00 13.81 97 TYR B CA 1
ATOM 1537 C C . TYR B 1 97 ? 20.694 20.137 14.310 1.00 14.70 97 TYR B C 1
ATOM 1538 O O . TYR B 1 97 ? 21.502 21.055 14.153 1.00 14.39 97 TYR B O 1
ATOM 1547 N N . VAL B 1 98 ? 20.102 19.501 13.305 1.00 15.11 98 VAL B N 1
ATOM 1548 C CA . VAL B 1 98 ? 20.337 19.878 11.896 1.00 15.93 98 VAL B CA 1
ATOM 1549 C C . VAL B 1 98 ? 19.023 20.002 11.161 1.00 18.21 98 VAL B C 1
ATOM 1550 O O . VAL B 1 98 ? 17.975 19.563 11.677 1.00 18.53 98 VAL B O 1
ATOM 1554 N N . LEU B 1 99 ? 19.038 20.605 9.973 1.00 21.92 99 LEU B N 1
ATOM 1555 C CA . LEU B 1 99 ? 17.837 20.608 9.123 1.00 26.59 99 LEU B CA 1
ATOM 1556 C C . LEU B 1 99 ? 17.844 19.236 8.478 1.00 28.31 99 LEU B C 1
ATOM 1557 O O . LEU B 1 99 ? 18.900 18.798 8.004 1.00 28.50 99 LEU B O 1
ATOM 1562 N N . GLU B 1 100 ? 16.699 18.579 8.342 1.00 31.86 100 GLU B N 1
ATOM 1563 C CA . GLU B 1 100 ? 15.377 19.162 8.250 1.00 35.76 100 GLU B CA 1
ATOM 1564 C C . GLU B 1 100 ? 14.425 18.032 8.542 1.00 36.43 100 GLU B C 1
ATOM 1565 O O . GLU B 1 100 ? 14.342 17.110 7.728 1.00 39.20 100 GLU B O 1
#

Foldseek 3Di:
DPDDVVCVVFFDADDDPQWWFKKKKWDCFAAPVDPLQVCLCVVLVKDWAWPDWDWDCPPRTIGTITITIIHDDPVSRVVSQVVCVVVVTDMDRPGTGHD/DPDDVVCVVFFAADDDAQWKFKKKWWFDWAAPPDPLQVCLCVVLVKDWAWPDWDWDADPRGIGTMTITIIHDHPVSVVVSVVVCVVVPTDMDRPGTGHD

Solvent-accessible surface area: 9924 Å² total; per-residue (Å²): 144,131,12,30,142,70,7,80,156,101,36,72,96,122,83,52,135,122,28,11,9,0,0,57,0,65,4,49,26,25,47,4,112,32,37,10,25,6,37,0,0,69,138,32,96,1,31,10,4,8,0,18,3,88,0,74,42,41,85,38,36,6,92,17,57,0,11,0,6,1,41,46,84,141,142,30,12,111,39,0,27,56,35,0,87,123,70,138,1,116,21,98,54,37,3,45,0,99,151,151,125,15,34,122,44,1,68,139,87,33,83,94,137,100,64,130,110,24,5,7,0,0,55,1,70,4,63,28,25,42,4,115,35,38,16,25,6,39,0,0,69,133,31,97,1,31,10,4,9,0,17,3,82,0,84,38,49,78,25,40,7,93,14,71,0,17,1,7,0,50,41,90,127,107,40,10,89,28,0,32,58,35,1,112,120,79,149,4,114,20,91,58,40,4,45,0,103,138